Protein 9FGP (pdb70)

Secondary structure (DSSP, 8-state):
---HHHHHHHHHHHHHHHTSEEEEEEEEEE-TTS-EEEEEEEHHHHHHHS-THHHHTTSS-----TTSSEEEETTTTEEE----SSEEEEEEETTEEEEEETTT--EEE-STT----TTEEEEE---TT-SEEEEEEEE-/---HHHHHHHHHHHHHHHTSEEEEEEEEEE-TTS-EEEEEEEHHHHHHHS-THHHHTTSS-----TTSSEEEETTTTEEE----SSEEEEEEETTEEEEEETTT--EEE-STTS---TTEEEEEPP-TT-SEEEEEEEE-

Nearest PDB structures (foldseek):
  9fgp-assembly2_B  TM=1.007E+00  e=1.099E-28  Homo sapiens
  8glv-assembly1_GK  TM=9.576E-01  e=1.455E-18  Chlamydomonas reinhardtii
  8j07-assembly1_i3  TM=9.147E-01  e=1.730E-18  Homo sapiens
  2xzp-assembly1_A  TM=3.594E-01  e=2.835E+00  Homo sapiens
  4pn1-assembly3_D  TM=1.628E-01  e=4.475E-01  Schizosaccharomyces pombe

InterPro domains:
  IPR027887 Protein of unknown function DUF4464 [PF14713] (13-232)
  IPR027887 Protein of unknown function DUF4464 [PTHR33588] (3-233)

GO terms:
  GO:0005515 protein binding (F, IPI)

Sequence (280 aa):
SMDNFLTALAMMREEDNRSGKLSSVIIFIRDRNSSHGQEISGYIDYAHRLKTEDFEVYFTGKKRLLPRPTDISFYNWDADIAVSNSSPNYQVIADNPEGLLFRYKRDRKILLNVDPKAQPGDNSTRITILTELLYVQAVIFDHISSMDNFLTALLAMREEDNRSGKLSSVIIFIRDRNSHGQEISGYIDYAHRLKTEEDFEVYFTGKKRLLPRPTDISFYNWDADIAVSNSSPNYQVIADNPEGLLFRYKRDRKILNVDPKAQPGDNSTRITILTELYVQAVIFDHIS

Solvent-accessible surface area: 14259 Å² total; per-residue (Å²): 98,5,36,89,0,12,22,3,0,12,122,37,34,138,52,3,120,76,21,141,16,3,0,0,0,5,0,87,17,117,42,106,156,49,52,61,7,1,0,6,0,5,0,18,60,9,4,173,87,33,70,2,52,48,4,8,49,57,159,102,86,2,43,5,87,64,106,10,0,0,11,30,6,117,87,40,140,62,73,50,60,92,28,16,75,30,0,71,27,54,30,98,80,137,139,8,22,38,0,44,3,95,150,46,154,56,82,0,31,0,60,30,138,12,162,16,33,107,88,12,87,76,89,53,17,142,23,177,59,12,118,42,1,0,0,0,14,0,95,54,100,21,43,93,0,25,14,6,2,7,44,32,19,65,51,4,129,81,16,137,25,2,0,0,0,5,0,88,16,119,43,106,155,49,50,61,7,1,0,5,0,4,0,18,58,8,6,172,83,32,104,7,99,49,7,27,72,59,167,104,91,4,44,5,86,68,108,10,0,0,11,30,6,113,90,39,139,64,75,52,58,93,28,16,73,30,0,72,29,54,29,99,85,141,140,10,20,40,0,45,5,98,183,47,155,68,82,0,32,0,61,30,139,12,163,15,35,101,74,13,77,74,91,54,20,143,25,181,53,12,114,43,1,0,0,0,14,0,92,72

Foldseek 3Di:
DDDQVLVVLVVCLVCLQVVQKWKKKWAWAADPVPWIKIDIAGSSVCVVVDPCVCCSVPVDPDGDDPCGQWMDTVVVPDTHGNHDPQWHQDDDDPVARWIAGVPVRWIAGVDLPDPGGPQKDKDWGDDPRGPTMMMIMHRD/DFWLVLVVLVVCPVCLQVVQKWKKKWAWAADPPPWIKIDIAGSSVCVVPDPCVCPRVPVDPDGDDPCGQWMDTVVVPDTHGNHDPQWHQDDDDPVARWIAGVPVRWIAGPDQPDPGGDQKDKDWGDGPSGPTMMMIMHRD

Organism: Homo sapiens (NCBI:txid9606)

Radius of gyration: 22.3 Å; Cα contacts (8 Å, |Δi|>4): 619; chains: 2; bounding box: 39×44×69 Å

B-factor: mean 13.57, std 8.37, range [0.56, 120.91]

Structure (mmCIF, N/CA/C/O backbone):
data_9FGP
#
_entry.id   9FGP
#
_cell.length_a   31.756
_cell.length_b   34.449
_cell.length_c   58.984
_cell.angle_alpha   91.354
_cell.angle_beta   100.003
_cell.angle_gamma   90.09
#
_symmetry.space_group_name_H-M   'P 1'
#
loop_
_entity.id
_entity.type
_entity.pdbx_description
1 polymer 'Cilia- and flagella-associated protein 299'
2 non-polymer 'ZINC ION'
3 water water
#
loop_
_atom_site.group_PDB
_atom_site.id
_atom_site.type_symbol
_atom_site.label_atom_id
_atom_site.label_alt_id
_atom_site.label_comp_id
_atom_site.label_asym_id
_atom_site.label_entity_id
_atom_site.label_seq_id
_atom_site.pdbx_PDB_ins_code
_atom_site.Cartn_x
_atom_site.Cartn_y
_atom_site.Cartn_z
_atom_site.occupancy
_atom_site.B_iso_or_equiv
_atom_site.auth_seq_id
_atom_site.auth_comp_id
_atom_site.auth_asym_id
_atom_site.auth_atom_id
_atom_site.pdbx_PDB_model_num
ATOM 1 N N . SER A 1 1 ? 8.865 20.608 6.659 1 17.509 90 SER A N 1
ATOM 2 C CA . SER A 1 1 ? 7.878 20.205 7.703 1 16.369 90 SER A CA 1
ATOM 3 C C . SER A 1 1 ? 6.639 19.635 7.029 1 16.22 90 SER A C 1
ATOM 4 O O . SER A 1 1 ? 6.545 19.639 5.802 1 17.233 90 SER A O 1
ATOM 7 N N . MET A 1 2 ? 5.68 19.169 7.84 1 13.681 91 MET A N 1
ATOM 8 C CA . MET A 1 2 ? 4.485 18.516 7.31 1 13.659 91 MET A CA 1
ATOM 9 C C . MET A 1 2 ? 3.399 19.537 7.014 1 13.935 91 MET A C 1
ATOM 10 O O . MET A 1 2 ? 3.024 20.349 7.868 1 13.462 91 MET A O 1
ATOM 15 N N . ASP A 1 3 ? 2.905 19.502 5.772 1 13.146 92 ASP A N 1
ATOM 16 C CA . ASP A 1 3 ? 1.737 20.271 5.426 1 13.48 92 ASP A CA 1
ATOM 17 C C . ASP A 1 3 ? 0.577 19.304 5.448 1 11.661 92 ASP A C 1
ATOM 18 O O . ASP A 1 3 ? 0.701 18.217 6.024 1 11.737 92 ASP A O 1
ATOM 23 N N . ASN A 1 4 ? -0.527 19.682 4.804 1 10.971 93 ASN A N 1
ATOM 24 C CA . ASN A 1 4 ? -1.708 18.847 4.887 1 11.217 93 ASN A CA 1
ATOM 25 C C . ASN A 1 4 ? -1.397 17.428 4.407 1 10.032 93 ASN A C 1
ATOM 26 O O . ASN A 1 4 ? -2.074 16.496 4.869 1 8.734 93 ASN A O 1
ATOM 31 N N . PHE A 1 5 ? -0.47 17.279 3.428 1 8.46 94 PHE A N 1
ATOM 32 C CA . PHE A 1 5 ? -0.321 15.955 2.827 1 7.903 94 PHE A CA 1
ATOM 33 C C . PHE A 1 5 ? 0.275 14.954 3.815 1 8.251 94 PHE A C 1
ATOM 34 O O . PHE A 1 5 ? -0.285 13.866 4.024 1 7.953 94 PHE A O 1
ATOM 42 N N . LEU A 1 6 ? 1.434 15.295 4.379 1 7.705 95 LEU A N 1
ATOM 43 C CA . LEU A 1 6 ? 2.049 14.338 5.296 1 7.888 95 LEU A CA 1
ATOM 44 C C . LEU A 1 6 ? 1.197 14.153 6.549 1 7.738 95 LEU A C 1
ATOM 45 O O . LEU A 1 6 ? 1.171 13.071 7.131 1 8.248 95 LEU A O 1
ATOM 50 N N . THR A 1 7 ? 0.516 15.207 6.998 1 8.147 96 THR A N 1
ATOM 51 C CA . THR A 1 7 ? -0.377 15.029 8.143 1 9.127 96 THR A CA 1
ATOM 52 C C . THR A 1 7 ? -1.471 14.021 7.82 1 8.133 96 THR A C 1
ATOM 53 O O . THR A 1 7 ? -1.79 13.142 8.629 1 9.263 96 THR A O 1
ATOM 57 N N . ALA A 1 8 ? -2.069 14.172 6.63 1 7.551 97 ALA A N 1
ATOM 58 C CA . ALA A 1 8 ? -3.093 13.215 6.213 1 7.503 97 ALA A CA 1
ATOM 59 C C . ALA A 1 8 ? -2.571 11.781 6.23 1 7.438 97 ALA A C 1
ATOM 60 O O . ALA A 1 8 ? -3.305 10.867 6.613 1 8.073 97 ALA A O 1
ATOM 62 N N . LEU A 1 9 ? -1.336 11.57 5.75 1 7.256 98 LEU A N 1
ATOM 63 C CA . LEU A 1 9 ? -0.791 10.219 5.757 1 8.006 98 LEU A CA 1
ATOM 64 C C . LEU A 1 9 ? -0.5 9.775 7.19 1 8.072 98 LEU A C 1
ATOM 65 O O . LEU A 1 9 ? -0.747 8.628 7.551 1 8.116 98 LEU A O 1
ATOM 70 N N . ALA A 1 10 ? 0.012 10.691 8.026 1 8.442 99 ALA A N 1
ATOM 71 C CA . ALA A 1 10 ? 0.339 10.302 9.395 1 9.544 99 ALA A CA 1
ATOM 72 C C . ALA A 1 10 ? -0.921 9.894 10.166 1 9.793 99 ALA A C 1
ATOM 73 O O . ALA A 1 10 ? -0.882 8.93 10.945 1 10.148 99 ALA A O 1
ATOM 75 N N A MET A 1 11 ? -2.042 10.579 9.898 0.5 9.962 100 MET A N 1
ATOM 76 N N B MET A 1 11 ? -2.04 10.569 9.895 0.5 9.613 100 MET A N 1
ATOM 77 C CA A MET A 1 11 ? -3.329 10.332 10.54 0.5 11.162 100 MET A CA 1
ATOM 78 C CA B MET A 1 11 ? -3.304 10.303 10.568 0.5 10.496 100 MET A CA 1
ATOM 79 C C A MET A 1 11 ? -3.866 8.938 10.179 0.5 11.057 100 MET A C 1
ATOM 80 C C B MET A 1 11 ? -3.873 8.932 10.176 0.5 10.663 100 MET A C 1
ATOM 81 O O A MET A 1 11 ? -4.692 8.369 10.896 0.5 11.476 100 MET A O 1
ATOM 82 O O B MET A 1 11 ? -4.715 8.372 10.879 0.5 11.131 100 MET A O 1
ATOM 91 N N . ARG A 1 12 ? -3.429 8.417 9.028 1 9.881 101 ARG A N 1
ATOM 92 C CA . ARG A 1 12 ? -3.974 7.19 8.462 1 8.8 101 ARG A CA 1
ATOM 93 C C . ARG A 1 12 ? -3.02 6.009 8.628 1 8.979 101 ARG A C 1
ATOM 94 O O . ARG A 1 12 ? -3.364 4.892 8.265 1 8.126 101 ARG A O 1
ATOM 102 N N . GLU A 1 13 ? -1.816 6.25 9.164 1 9.295 102 GLU A N 1
ATOM 103 C CA . GLU A 1 13 ? -0.754 5.25 9.205 1 9.901 102 GLU A CA 1
ATOM 104 C C . GLU A 1 13 ? -1.182 4.025 10.006 1 10.439 102 GLU A C 1
ATOM 105 O O . GLU A 1 13 ? -1.093 2.908 9.497 1 10.534 102 GLU A O 1
ATOM 111 N N . GLU A 1 14 ? -1.646 4.235 11.261 1 10.148 103 GLU A N 1
ATOM 112 C CA . GLU A 1 14 ? -1.95 3.135 12.169 1 11.852 103 GLU A CA 1
ATOM 113 C C . GLU A 1 14 ? -3.001 2.22 11.543 1 10.561 103 GLU A C 1
ATOM 114 O O . GLU A 1 14 ? -2.859 0.99 11.54 1 9.701 103 GLU A O 1
ATOM 120 N N . ASP A 1 15 ? -4.062 2.829 11.014 1 9.963 104 ASP A N 1
ATOM 121 C CA . ASP A 1 15 ? -5.187 2.03 10.561 1 11.01 104 ASP A CA 1
ATOM 122 C C . ASP A 1 15 ? -4.841 1.353 9.245 1 8.802 104 ASP A C 1
ATOM 123 O O . ASP A 1 15 ? -5.403 0.294 8.969 1 9.321 104 ASP A O 1
ATOM 128 N N . ASN A 1 16 ? -4.014 1.979 8.394 1 8.174 105 ASN A N 1
ATOM 129 C CA . ASN A 1 16 ? -3.527 1.266 7.214 1 7.995 105 ASN A CA 1
ATOM 130 C C . ASN A 1 16 ? -2.709 0.041 7.605 1 8.947 105 ASN A C 1
ATOM 131 O O . ASN A 1 16 ? -2.873 -1.025 7 1 9.287 105 ASN A O 1
ATOM 136 N N . ARG A 1 17 ? -1.798 0.191 8.584 1 9.732 106 ARG A N 1
ATOM 137 C CA . ARG A 1 17 ? -0.947 -0.932 8.951 1 10.66 106 ARG A CA 1
ATOM 138 C C . ARG A 1 17 ? -1.76 -2.102 9.464 1 11.104 106 ARG A C 1
ATOM 139 O O . ARG A 1 17 ? -1.457 -3.255 9.137 1 10.243 106 ARG A O 1
ATOM 147 N N . SER A 1 18 ? -2.77 -1.79 10.279 1 11.945 107 SER A N 1
ATOM 148 C CA . SER A 1 18 ? -3.544 -2.811 10.969 1 13.478 107 SER A CA 1
ATOM 149 C C . SER A 1 18 ? -4.622 -3.429 10.075 1 14.388 107 SER A C 1
ATOM 150 O O . SER A 1 18 ? -5.188 -4.468 10.41 1 16.47 107 SER A O 1
ATOM 153 N N . GLY A 1 19 ? -4.942 -2.786 8.956 1 12.795 108 GLY A N 1
ATOM 154 C CA . GLY A 1 19 ? -5.968 -3.298 8.05 1 13.379 108 GLY A CA 1
ATOM 155 C C . GLY A 1 19 ? -7.369 -2.745 8.321 1 13.676 108 GLY A C 1
ATOM 156 O O . GLY A 1 19 ? -8.327 -3.145 7.654 1 14.069 108 GLY A O 1
ATOM 157 N N . LYS A 1 20 ? -7.516 -1.837 9.289 1 13.038 109 LYS A N 1
ATOM 158 C CA . LYS A 1 20 ? -8.82 -1.244 9.565 1 14.995 109 LYS A CA 1
ATOM 159 C C . LYS A 1 20 ? -9.237 -0.297 8.445 1 14.824 109 LYS A C 1
ATOM 160 O O . LYS A 1 20 ? -10.44 -0.147 8.189 1 15.38 109 LYS A O 1
ATOM 166 N N . LEU A 1 21 ? -8.231 0.285 7.778 1 11.001 110 LEU A N 1
ATOM 167 C CA . LEU A 1 21 ? 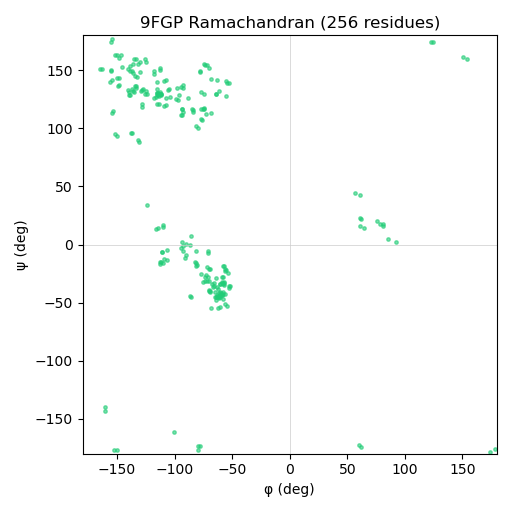-8.417 1.214 6.662 1 8.996 110 LEU A CA 1
ATOM 168 C C . LEU A 1 21 ? -7.454 0.821 5.554 1 8.926 110 LEU A C 1
ATOM 169 O O . LEU A 1 21 ? -6.36 0.363 5.873 1 8.832 110 LEU A O 1
ATOM 174 N N . SER A 1 22 ? -7.873 0.989 4.289 1 8.063 111 SER A N 1
ATOM 175 C CA . SER A 1 22 ? -6.946 0.809 3.198 1 8.212 111 SER A CA 1
ATOM 176 C C . SER A 1 22 ? -7.041 2.051 2.314 1 8.995 111 SER A C 1
ATOM 177 O O . SER A 1 22 ? -8.133 2.371 1.83 1 8.817 111 SER A O 1
ATOM 180 N N . SER A 1 23 ? -5.935 2.781 2.192 1 7.911 112 SER A N 1
ATOM 181 C CA . SER A 1 23 ? -5.936 4.05 1.475 1 6.901 112 SER A CA 1
ATOM 182 C C . SER A 1 23 ? -5.207 3.854 0.151 1 6.012 112 SER A C 1
ATOM 183 O O . SER A 1 23 ? -4.201 3.156 0.098 1 6.031 112 SER A O 1
ATOM 186 N N . VAL A 1 24 ? -5.731 4.49 -0.892 1 6.109 113 VAL A N 1
ATOM 187 C CA . VAL A 1 24 ? -5.016 4.602 -2.162 1 5.414 113 VAL A CA 1
ATOM 188 C C . VAL A 1 24 ? -4.691 6.081 -2.346 1 5.491 113 VAL A C 1
ATOM 189 O O . VAL A 1 24 ? -5.576 6.943 -2.244 1 5.614 113 VAL A O 1
ATOM 193 N N A ILE A 1 25 ? -3.407 6.386 -2.605 0.5 5.082 114 ILE A N 1
ATOM 194 N N B ILE A 1 25 ? -3.411 6.373 -2.617 0.5 5.399 114 ILE A N 1
ATOM 195 C CA A ILE A 1 25 ? -2.963 7.764 -2.768 0.5 5.021 114 ILE A CA 1
ATOM 196 C CA B ILE A 1 25 ? -2.971 7.749 -2.771 0.5 5.638 114 ILE A CA 1
ATOM 197 C C A ILE A 1 25 ? -2.767 8.019 -4.256 0.5 5.124 114 ILE A C 1
ATOM 198 C C B ILE A 1 25 ? -2.769 8.015 -4.256 0.5 5.475 114 ILE A C 1
ATOM 199 O O A ILE A 1 25 ? -1.969 7.341 -4.899 0.5 5.464 114 ILE A O 1
ATOM 200 O O B ILE A 1 25 ? -1.967 7.342 -4.9 0.5 5.819 114 ILE A O 1
ATOM 209 N N . PHE A 1 26 ? -3.517 8.978 -4.789 1 5.004 115 PHE A N 1
ATOM 210 C CA . PHE A 1 26 ? -3.282 9.463 -6.143 1 5.509 115 PHE A CA 1
ATOM 211 C C . PHE A 1 26 ? -2.413 10.713 -6.078 1 5.718 115 PHE A C 1
ATOM 212 O O . PHE A 1 26 ? -2.749 11.701 -5.402 1 6.112 115 PHE A O 1
ATOM 220 N N . ILE A 1 27 ? -1.302 10.683 -6.831 1 5.422 116 ILE A N 1
ATOM 221 C CA . ILE A 1 27 ? -0.467 11.87 -6.992 1 5.755 116 ILE A CA 1
ATOM 222 C C . ILE A 1 27 ? -0.261 12.119 -8.48 1 6.139 116 ILE A C 1
ATOM 223 O O . ILE A 1 27 ? 0.009 11.191 -9.237 1 6.366 116 ILE A O 1
ATOM 228 N N . ARG A 1 28 ? -0.423 13.392 -8.884 1 6.457 117 ARG A N 1
ATOM 229 C CA . ARG A 1 28 ? 0.006 13.866 -10.187 1 7.046 117 ARG A CA 1
ATOM 230 C C . ARG A 1 28 ? 1.059 14.927 -9.908 1 6.838 117 ARG A C 1
ATOM 231 O O . ARG A 1 28 ? 0.831 15.872 -9.135 1 7.007 117 ARG A O 1
ATOM 239 N N . ASP A 1 29 ? 2.245 14.76 -10.517 1 7.036 118 ASP A N 1
ATOM 240 C CA . ASP A 1 29 ? 3.35 15.671 -10.258 1 7.393 118 ASP A CA 1
ATOM 241 C C . ASP A 1 29 ? 4.356 15.567 -11.392 1 7.057 118 ASP A C 1
ATOM 242 O O . ASP A 1 29 ? 3.933 15.432 -12.54 1 6.297 118 ASP A O 1
ATOM 247 N N . ARG A 1 30 ? 5.651 15.675 -11.046 1 7.232 119 ARG A N 1
ATOM 248 C CA . ARG A 1 30 ? 6.659 15.47 -12.072 1 8.454 119 ARG A CA 1
ATOM 249 C C . ARG A 1 30 ? 7.777 14.606 -11.506 1 8.433 119 ARG A C 1
ATOM 250 O O . ARG A 1 30 ? 8.024 14.655 -10.302 1 10.152 119 ARG A O 1
ATOM 258 N N . ASN A 1 31 ? 8.491 13.907 -12.396 1 8.361 120 ASN A N 1
ATOM 259 C CA . ASN A 1 31 ? 9.734 13.258 -11.971 1 8.609 120 ASN A CA 1
ATOM 260 C C . ASN A 1 31 ? 10.811 14.348 -11.918 1 8.44 120 ASN A C 1
ATOM 261 O O . ASN A 1 31 ? 10.53 15.527 -12.19 1 8.884 120 ASN A O 1
ATOM 266 N N A SER A 1 32 ? 12.043 13.933 -11.583 0.5 7.978 121 SER A N 1
ATOM 267 N N B SER A 1 32 ? 12.046 13.936 -11.584 0.5 9.269 121 SER A N 1
ATOM 268 C CA A SER A 1 32 ? 13.168 14.841 -11.425 0.5 7.815 121 SER A CA 1
ATOM 269 C CA B SER A 1 32 ? 13.14 14.883 -11.448 0.5 10.135 121 SER A CA 1
ATOM 270 C C A SER A 1 32 ? 13.857 15.15 -12.757 0.5 8.401 121 SER A C 1
ATOM 271 C C B SER A 1 32 ? 13.852 15.165 -12.768 0.5 9.772 121 SER A C 1
ATOM 272 O O A SER A 1 32 ? 14.906 15.794 -12.753 0.5 8.571 121 SER A O 1
ATOM 273 O O B SER A 1 32 ? 14.909 15.796 -12.76 0.5 9.828 121 SER A O 1
ATOM 278 N N . HIS A 1 33 ? 13.3 14.648 -13.87 1 9.618 122 HIS A N 1
ATOM 279 C CA . HIS A 1 33 ? 13.825 14.907 -15.201 1 9.192 122 HIS A CA 1
ATOM 280 C C . HIS A 1 33 ? 12.769 15.542 -16.102 1 8.619 122 HIS A C 1
ATOM 281 O O . HIS A 1 33 ? 12.768 15.259 -17.312 1 8.624 122 HIS A O 1
ATOM 288 N N . GLY A 1 34 ? 11.915 16.38 -15.484 1 8.525 123 GLY A N 1
ATOM 289 C CA . GLY A 1 34 ? 11.077 17.329 -16.207 1 10.371 123 GLY A CA 1
ATOM 290 C C . GLY A 1 34 ? 9.863 16.693 -16.907 1 11.554 123 GLY A C 1
ATOM 291 O O . GLY A 1 34 ? 9.309 17.314 -17.825 1 13.472 123 GLY A O 1
ATOM 292 N N . GLN A 1 35 ? 9.431 15.484 -16.492 1 7.935 124 GLN A N 1
ATOM 293 C CA . GLN A 1 35 ? 8.292 14.861 -17.153 1 8.077 124 GLN A CA 1
ATOM 294 C C . GLN A 1 35 ? 7.138 14.734 -16.16 1 7.613 124 GLN A C 1
ATOM 295 O O . GLN A 1 35 ? 7.375 14.35 -15.019 1 7.039 124 GLN A O 1
ATOM 301 N N . GLU A 1 36 ? 5.9 14.984 -16.624 1 7.384 125 GLU A N 1
ATOM 302 C CA . GLU A 1 36 ? 4.809 14.754 -15.683 1 7.636 125 GLU A CA 1
ATOM 303 C C . GLU A 1 36 ? 4.663 13.259 -15.404 1 6.991 125 GLU A C 1
ATOM 304 O O . GLU A 1 36 ? 4.865 12.41 -16.285 1 6.549 125 GLU A O 1
ATOM 310 N N . ILE A 1 37 ? 4.345 12.941 -14.137 1 6.449 126 ILE A N 1
ATOM 311 C CA . ILE A 1 37 ? 3.996 11.581 -13.769 1 7.191 126 ILE A CA 1
ATOM 312 C C . ILE A 1 37 ? 2.688 11.604 -12.968 1 6.704 126 ILE A C 1
ATOM 313 O O . ILE A 1 37 ? 2.338 12.576 -12.311 1 7.626 126 ILE A O 1
ATOM 318 N N . SER A 1 38 ? 1.988 10.467 -12.952 1 6.822 127 SER A N 1
ATOM 319 C CA . SER A 1 38 ? 0.898 10.311 -11.984 1 7.672 127 SER A CA 1
ATOM 320 C C . SER A 1 38 ? 0.747 8.827 -11.679 1 6.76 127 SER A C 1
ATOM 321 O O . SER A 1 38 ? 1.329 7.956 -12.342 1 8.022 127 SER A O 1
ATOM 324 N N . GLY A 1 39 ? 0.071 8.495 -10.6 1 6.281 128 GLY A N 1
ATOM 325 C CA . GLY A 1 39 ? -0.209 7.102 -10.383 1 5.898 128 GLY A CA 1
ATOM 326 C C . GLY A 1 39 ? -0.864 6.905 -9.028 1 6.231 128 GLY A C 1
ATOM 327 O O . GLY A 1 39 ? -1.101 7.885 -8.306 1 5.934 128 GLY A O 1
ATOM 328 N N . TYR A 1 40 ? -1.142 5.637 -8.717 1 5.269 129 TYR A N 1
ATOM 329 C CA . TYR A 1 40 ? -1.974 5.309 -7.582 1 5.458 129 TYR A CA 1
ATOM 330 C C . TYR A 1 40 ? -1.177 4.37 -6.688 1 6.105 129 TYR A C 1
ATOM 331 O O . TYR A 1 40 ? -0.673 3.335 -7.138 1 6.908 129 TYR A O 1
ATOM 340 N N . ILE A 1 41 ? -1.136 4.735 -5.404 1 6.239 130 ILE A N 1
ATOM 341 C CA . ILE A 1 41 ? -0.195 4.115 -4.494 1 6.14 130 ILE A CA 1
ATOM 342 C C . ILE A 1 41 ? -0.979 3.35 -3.442 1 6.306 130 ILE A C 1
ATOM 343 O O . ILE A 1 41 ? -1.814 3.933 -2.748 1 6.589 130 ILE A O 1
ATOM 348 N N . ASP A 1 42 ? -0.619 2.08 -3.252 1 6.623 131 ASP A N 1
ATOM 349 C CA . ASP A 1 42 ? -1.243 1.286 -2.185 1 6.288 131 ASP A CA 1
ATOM 350 C C . ASP A 1 42 ? -0.549 1.631 -0.867 1 6.338 131 ASP A C 1
ATOM 351 O O . ASP A 1 42 ? 0.532 1.108 -0.587 1 6.686 131 ASP A O 1
ATOM 356 N N . TYR A 1 43 ? -1.193 2.472 -0.043 1 6.238 132 TYR A N 1
ATOM 357 C CA . TYR A 1 43 ? -0.5 3.042 1.11 1 7.099 132 TYR A CA 1
ATOM 358 C C . TYR A 1 43 ? -0.135 1.935 2.095 1 7.324 132 TYR A C 1
ATOM 359 O O . TYR A 1 43 ? 0.99 1.907 2.6 1 8.857 132 TYR A O 1
ATOM 368 N N . ALA A 1 44 ? -1.06 1.011 2.389 1 7.355 133 ALA A N 1
ATOM 369 C CA . ALA A 1 44 ? -0.765 -0.038 3.355 1 7.494 133 ALA A CA 1
ATOM 370 C C . ALA A 1 44 ? 0.436 -0.873 2.903 1 8.388 133 ALA A C 1
ATOM 371 O O . ALA A 1 44 ? 1.266 -1.28 3.725 1 8.639 133 ALA A O 1
ATOM 373 N N . HIS A 1 45 ? 0.51 -1.196 1.598 1 8.731 134 HIS A N 1
ATOM 374 C CA . HIS A 1 45 ? 1.639 -2.022 1.156 1 9.279 134 HIS A CA 1
ATOM 375 C C . HIS A 1 45 ? 2.948 -1.242 1.22 1 9.383 134 HIS A C 1
ATOM 376 O O . HIS A 1 45 ? 3.988 -1.782 1.628 1 11.629 134 HIS A O 1
ATOM 383 N N . ARG A 1 46 ? 2.933 0.04 0.836 1 9.527 135 ARG A N 1
ATOM 384 C CA . ARG A 1 46 ? 4.143 0.842 0.987 1 9.864 135 ARG A CA 1
ATOM 385 C C . ARG A 1 46 ? 4.599 0.88 2.448 1 9.575 135 ARG A C 1
ATOM 386 O O . ARG A 1 46 ? 5.801 0.78 2.714 1 10.535 135 ARG A O 1
ATOM 394 N N . LEU A 1 47 ? 3.659 1.002 3.39 1 7.658 136 LEU A N 1
ATOM 395 C CA . LEU A 1 47 ? 4.012 1.082 4.813 1 9.155 136 LEU A CA 1
ATOM 396 C C . LEU A 1 47 ? 4.749 -0.167 5.263 1 10.768 136 LEU A C 1
ATOM 397 O O . LEU A 1 47 ? 5.571 -0.094 6.179 1 11.156 136 LEU A O 1
ATOM 402 N N . LYS A 1 48 ? 4.359 -1.296 4.673 1 13.597 137 LYS A N 1
ATOM 403 C CA . LYS A 1 48 ? 4.798 -2.624 5.084 1 16.443 137 LYS A CA 1
ATOM 404 C C . LYS A 1 48 ? 6.218 -2.87 4.587 1 17.28 137 LYS A C 1
ATOM 405 O O . LYS A 1 48 ? 6.943 -3.701 5.152 1 18.94 137 LYS A O 1
ATOM 411 N N . THR A 1 49 ? 6.597 -2.173 3.505 1 14.597 138 THR A N 1
ATOM 412 C CA . THR A 1 49 ? 7.839 -2.43 2.783 1 16.219 138 THR A CA 1
ATOM 413 C C . THR A 1 49 ? 8.88 -1.313 2.961 1 16.864 138 THR A C 1
ATOM 414 O O . THR A 1 49 ? 10.044 -1.522 2.629 1 21.347 138 THR A O 1
ATOM 418 N N . GLU A 1 50 ? 8.468 -0.146 3.444 1 14.185 139 GLU A N 1
ATOM 419 C CA . GLU A 1 50 ? 9.356 1.005 3.557 1 14.019 139 GLU A CA 1
ATOM 420 C C . GLU A 1 50 ? 9.214 1.619 4.942 1 14.656 139 GLU A C 1
ATOM 421 O O . GLU A 1 50 ? 8.12 1.734 5.474 1 15.791 139 GLU A O 1
ATOM 427 N N . ASP A 1 51 ? 10.324 2.113 5.476 1 13.91 140 ASP A N 1
ATOM 428 C CA . ASP A 1 51 ? 10.293 2.925 6.682 1 13.992 140 ASP A CA 1
ATOM 429 C C . ASP A 1 51 ? 9.824 4.323 6.302 1 13.703 140 ASP A C 1
ATOM 430 O O . ASP A 1 51 ? 10.567 5.094 5.684 1 13.39 140 ASP A O 1
ATOM 435 N N . PHE A 1 52 ? 8.585 4.654 6.687 1 13.152 141 PHE A N 1
ATOM 436 C CA . PHE A 1 52 ? 7.965 5.917 6.318 1 12.163 141 PHE A CA 1
ATOM 437 C C . PHE A 1 52 ? 8.576 7.125 7.034 1 12.372 141 PHE A C 1
ATOM 438 O O . PHE A 1 52 ? 8.228 8.252 6.692 1 12.15 141 PHE A O 1
ATOM 446 N N . GLU A 1 53 ? 9.503 6.913 7.985 1 12.905 142 GLU A N 1
ATOM 447 C CA . GLU A 1 53 ? 10.204 8.051 8.562 1 14.966 142 GLU A CA 1
ATOM 448 C C . GLU A 1 53 ? 10.817 8.919 7.451 1 12.39 142 GLU A C 1
ATOM 449 O O . GLU A 1 53 ? 10.863 10.149 7.577 1 12.435 142 GLU A O 1
ATOM 455 N N . VAL A 1 54 ? 11.314 8.266 6.39 1 12.434 143 VAL A N 1
ATOM 456 C CA . VAL A 1 54 ? 11.983 8.992 5.314 1 11.539 143 VAL A CA 1
ATOM 457 C C . VAL A 1 54 ? 11.058 10.053 4.722 1 11.784 143 VAL A C 1
ATOM 458 O O . VAL A 1 54 ? 11.518 11.098 4.256 1 10.869 143 VAL A O 1
ATOM 462 N N . TYR A 1 55 ? 9.746 9.733 4.664 1 10.574 144 TYR A N 1
ATOM 463 C CA . TYR A 1 55 ? 8.77 10.629 4.046 1 10.129 144 TYR A CA 1
ATOM 464 C C . TYR A 1 55 ? 8.287 11.669 5.073 1 9.889 144 TYR A C 1
ATOM 465 O O . TYR A 1 55 ? 8.144 12.848 4.728 1 11.084 144 TYR A O 1
ATOM 474 N N . PHE A 1 56 ? 7.985 11.198 6.295 1 10.537 145 PHE A N 1
ATOM 475 C CA . PHE A 1 56 ? 7.494 12.058 7.38 1 12.639 145 PHE A CA 1
ATOM 476 C C . PHE A 1 56 ? 8.473 13.186 7.731 1 14.597 145 PHE A C 1
ATOM 477 O O . PHE A 1 56 ? 8.031 14.276 8.108 1 14.512 145 PHE A O 1
ATOM 485 N N . THR A 1 57 ? 9.776 12.912 7.588 1 13.906 146 THR A N 1
ATOM 486 C CA . THR A 1 57 ? 10.828 13.862 7.901 1 14.377 146 THR A CA 1
ATOM 487 C C . THR A 1 57 ? 11.266 14.638 6.673 1 13.535 146 THR A C 1
ATOM 488 O O . THR A 1 57 ? 12.066 15.521 6.81 1 13.93 146 THR A O 1
ATOM 492 N N . GLY A 1 58 ? 10.724 14.349 5.496 1 12.5 147 GLY A N 1
ATOM 493 C CA . GLY A 1 58 ? 11.016 15.152 4.321 1 12.216 147 GLY A CA 1
ATOM 494 C C . GLY A 1 58 ? 12.381 14.825 3.716 1 12.351 147 GLY A C 1
ATOM 495 O O . GLY A 1 58 ? 12.868 15.573 2.852 1 13.912 147 GLY A O 1
ATOM 496 N N . LYS A 1 59 ? 12.934 13.656 4.076 1 12.552 148 LYS A N 1
ATOM 497 C CA . LYS A 1 59 ? 14.158 13.187 3.424 1 11.589 148 LYS A CA 1
ATOM 498 C C . LYS A 1 59 ? 13.925 12.759 1.972 1 10.841 148 LYS A C 1
ATOM 499 O O . LYS A 1 59 ? 14.889 12.693 1.216 1 11.021 148 LYS A O 1
ATOM 505 N N . LYS A 1 60 ? 12.676 12.436 1.605 1 9.258 149 LYS A N 1
ATOM 506 C CA . LYS A 1 60 ? 12.297 11.993 0.272 1 8.142 149 LYS A CA 1
ATOM 507 C C . LYS A 1 60 ? 10.811 12.335 0.121 1 8.436 149 LYS A C 1
ATOM 508 O O . LYS A 1 60 ? 10.087 12.346 1.113 1 8.949 149 LYS A O 1
ATOM 514 N N . ARG A 1 61 ? 10.369 12.628 -1.096 1 8.675 150 ARG A N 1
ATOM 515 C CA . ARG A 1 61 ? 8.968 12.852 -1.402 1 10.087 150 ARG A CA 1
ATOM 516 C C . ARG A 1 61 ? 8.356 11.53 -1.839 1 9.776 150 ARG A C 1
ATOM 517 O O . ARG A 1 61 ? 8.954 10.821 -2.661 1 11.478 150 ARG A O 1
ATOM 525 N N . LEU A 1 62 ? 7.159 11.219 -1.315 1 8.618 151 LEU A N 1
ATOM 526 C CA . LEU A 1 62 ? 6.402 10.101 -1.854 1 8.842 151 LEU A CA 1
ATOM 527 C C . LEU A 1 62 ? 6.024 10.43 -3.305 1 7.439 151 LEU A C 1
ATOM 528 O O . LEU A 1 62 ? 5.472 11.475 -3.568 1 8.25 151 LEU A O 1
ATOM 533 N N . LEU A 1 63 ? 6.302 9.508 -4.247 1 8.777 152 LEU A N 1
ATOM 534 C CA . LEU A 1 63 ? 5.921 9.688 -5.641 1 7.658 152 LEU A CA 1
ATOM 535 C C . LEU A 1 63 ? 5.44 8.344 -6.176 1 7.736 152 LEU A C 1
ATOM 536 O O . LEU A 1 63 ? 5.942 7.304 -5.764 1 8.33 152 LEU A O 1
ATOM 541 N N . PRO A 1 64 ? 4.534 8.34 -7.159 1 7.801 153 PRO A N 1
ATOM 542 C CA . PRO A 1 64 ? 4.11 7.084 -7.773 1 8.003 153 PRO A CA 1
ATOM 543 C C . PRO A 1 64 ? 5.245 6.546 -8.644 1 8.53 153 PRO A C 1
ATOM 544 O O . PRO A 1 64 ? 6.091 7.307 -9.136 1 8.422 153 PRO A O 1
ATOM 548 N N . ARG A 1 65 ? 5.22 5.222 -8.81 1 9.049 154 ARG A N 1
ATOM 549 C CA . ARG A 1 65 ? 6.266 4.483 -9.509 1 9.152 154 ARG A CA 1
ATOM 550 C C . ARG A 1 65 ? 5.601 3.493 -10.445 1 9.425 154 ARG A C 1
ATOM 551 O O . ARG A 1 65 ? 4.458 3.106 -10.223 1 9.191 154 ARG A O 1
ATOM 559 N N . PRO A 1 66 ? 6.322 2.996 -11.492 1 10.333 155 PRO A N 1
ATOM 560 C CA . PRO A 1 66 ? 5.772 1.915 -12.32 1 11.495 155 PRO A CA 1
ATOM 561 C C . PRO A 1 66 ? 5.365 0.64 -11.58 1 13.371 155 PRO A C 1
ATOM 562 O O . PRO A 1 66 ? 4.546 -0.125 -12.083 1 13.456 155 PRO A O 1
ATOM 566 N N . THR A 1 67 ? 5.901 0.415 -10.379 1 12.128 156 THR A N 1
ATOM 567 C CA . THR A 1 67 ? 5.598 -0.781 -9.609 1 11.851 156 THR A CA 1
ATOM 568 C C . THR A 1 67 ? 4.386 -0.558 -8.702 1 10.815 156 THR A C 1
ATOM 569 O O . THR A 1 67 ? 4.011 -1.48 -7.98 1 13.643 156 THR A O 1
ATOM 573 N N . ASP A 1 68 ? 3.771 0.643 -8.722 1 8.496 157 ASP A N 1
ATOM 574 C CA . ASP A 1 68 ? 2.583 0.906 -7.916 1 8.121 157 ASP A CA 1
ATOM 575 C C . ASP A 1 68 ? 1.33 0.348 -8.566 1 7.666 157 ASP A C 1
ATOM 576 O O . ASP A 1 68 ? 1.435 -0.407 -9.531 1 7.794 157 ASP A O 1
ATOM 581 N N . ILE A 1 69 ? 0.134 0.624 -8.004 1 6.809 158 ILE A N 1
ATOM 582 C CA . ILE A 1 69 ? -1.079 0.021 -8.562 1 6.964 158 ILE A CA 1
ATOM 583 C C . ILE A 1 69 ? -1.196 0.313 -10.065 1 7.5 158 ILE A C 1
ATOM 584 O O . ILE A 1 69 ? -1.486 -0.565 -10.888 1 8.2 158 ILE A O 1
ATOM 589 N N . SER A 1 70 ? -1.098 1.6 -10.423 1 7.498 159 SER A N 1
ATOM 590 C CA . SER A 1 70 ? -0.996 1.962 -11.83 1 7.437 159 SER A CA 1
ATOM 591 C C . SER A 1 70 ? -0.151 3.238 -11.912 1 7.296 159 SER A C 1
ATOM 592 O O . SER A 1 70 ? 0.047 3.933 -10.918 1 6.873 159 SER A O 1
ATOM 595 N N . PHE A 1 71 ? 0.4 3.511 -13.095 1 6.915 160 PHE A N 1
ATOM 596 C CA . PHE A 1 71 ? 1.389 4.582 -13.192 1 6.969 160 PHE A CA 1
ATOM 597 C C . PHE A 1 71 ? 1.392 5.128 -14.612 1 7.665 160 PHE A C 1
ATOM 598 O O . PHE A 1 71 ? 1.334 4.327 -15.555 1 7.822 160 PHE A O 1
ATOM 606 N N . TYR A 1 72 ? 1.55 6.453 -14.741 1 7.315 161 TYR A N 1
ATOM 607 C CA . TYR A 1 72 ? 1.556 7.105 -16.05 1 7.493 161 TYR A CA 1
ATOM 608 C C . TYR A 1 72 ? 2.726 8.081 -16.131 1 7.59 161 TYR A C 1
ATOM 609 O O . TYR A 1 72 ? 3.008 8.807 -15.196 1 6.546 161 TYR A O 1
ATOM 618 N N . ASN A 1 73 ? 3.427 8.06 -17.273 1 7.171 162 ASN A N 1
ATOM 619 C CA . ASN A 1 73 ? 4.351 9.126 -17.643 1 7.328 162 ASN A CA 1
ATOM 620 C C . ASN A 1 73 ? 4.104 9.384 -19.12 1 8.326 162 ASN A C 1
ATOM 621 O O . ASN A 1 73 ? 4.584 8.629 -19.975 1 7.636 162 ASN A O 1
ATOM 626 N N . TRP A 1 74 ? 3.267 10.392 -19.416 1 8.067 163 TRP A N 1
ATOM 627 C CA . TRP A 1 74 ? 2.849 10.575 -20.806 1 8.271 163 TRP A CA 1
ATOM 628 C C . TRP A 1 74 ? 4.029 10.948 -21.722 1 8.118 163 TRP A C 1
ATOM 629 O O . TRP A 1 74 ? 4.122 10.441 -22.848 1 7.916 163 TRP A O 1
ATOM 640 N N . ASP A 1 75 ? 4.906 11.829 -21.215 1 7.945 164 ASP A N 1
ATOM 641 C CA . ASP A 1 75 ? 6.06 12.274 -21.988 1 7.927 164 ASP A CA 1
ATOM 642 C C . ASP A 1 75 ? 6.931 11.099 -22.399 1 8.513 164 ASP A C 1
ATOM 643 O O . ASP A 1 75 ? 7.497 11.103 -23.503 1 10.458 164 ASP A O 1
ATOM 648 N N . ALA A 1 76 ? 7 10.101 -21.538 1 9.205 165 ALA A N 1
ATOM 649 C CA . ALA A 1 76 ? 7.824 8.913 -21.738 1 9.865 165 ALA A CA 1
ATOM 650 C C . ALA A 1 76 ? 7.048 7.782 -22.421 1 10.797 165 ALA A C 1
ATOM 651 O O . ALA A 1 76 ? 7.617 6.719 -22.646 1 13.472 165 ALA A O 1
ATOM 653 N N . ASP A 1 77 ? 5.759 7.985 -22.712 1 12.269 166 ASP A N 1
ATOM 654 C CA . ASP A 1 77 ? 4.919 6.949 -23.319 1 12.173 166 ASP A CA 1
ATOM 655 C C . ASP A 1 77 ? 4.828 5.719 -22.409 1 12.828 166 ASP A C 1
ATOM 656 O O . ASP A 1 77 ? 4.867 4.577 -22.874 1 11.225 166 ASP A O 1
ATOM 661 N N . ILE A 1 78 ? 4.663 5.96 -21.1 1 10.989 167 ILE A N 1
ATOM 662 C CA . ILE A 1 78 ? 4.511 4.888 -20.124 1 9.62 167 ILE A CA 1
ATOM 663 C C . ILE A 1 78 ? 3.108 4.966 -19.541 1 9.616 167 ILE A C 1
ATOM 664 O O . ILE A 1 78 ? 2.668 6.042 -19.099 1 8.147 167 ILE A O 1
ATOM 669 N N . ALA A 1 79 ? 2.437 3.814 -19.542 1 10.221 168 ALA A N 1
ATOM 670 C CA . ALA A 1 79 ? 1.152 3.663 -18.86 1 10.829 168 ALA A CA 1
ATOM 671 C C . ALA A 1 79 ? 1.047 2.187 -18.501 1 11.859 168 ALA A C 1
ATOM 672 O O . ALA A 1 79 ? 1.035 1.33 -19.404 1 11.529 168 ALA A O 1
ATOM 674 N N . VAL A 1 80 ? 1.045 1.901 -17.191 1 10.62 169 VAL A N 1
ATOM 675 C CA . VAL A 1 80 ? 1.119 0.52 -16.73 1 10.668 169 VAL A CA 1
ATOM 676 C C . VAL A 1 80 ? 0.133 0.337 -15.58 1 12.062 169 VAL A C 1
ATOM 677 O O . VAL A 1 80 ? -0.191 1.29 -14.857 1 10.667 169 VAL A O 1
ATOM 681 N N . SER A 1 81 ? -0.394 -0.896 -15.483 1 12.933 170 SER A N 1
ATOM 682 C CA . SER A 1 81 ? -1.334 -1.262 -14.432 1 14.721 170 SER A CA 1
ATOM 683 C C . SER A 1 81 ? -0.848 -2.574 -13.823 1 15.145 170 SER A C 1
ATOM 684 O O . SER A 1 81 ? -1.289 -3.636 -14.244 1 16.767 170 SER A O 1
ATOM 687 N N . ASN A 1 82 ? 0.021 -2.508 -12.822 1 14.749 171 ASN A N 1
ATOM 688 C CA . ASN A 1 82 ? 0.627 -3.709 -12.273 1 14.792 171 ASN A CA 1
ATOM 689 C C . ASN A 1 82 ? -0.209 -4.28 -11.138 1 13.774 171 ASN A C 1
ATOM 690 O O . ASN A 1 82 ? 0.044 -5.413 -10.731 1 13.339 171 ASN A O 1
ATOM 695 N N . SER A 1 83 ? -1.231 -3.545 -10.683 1 12.089 172 SER A N 1
ATOM 696 C CA . SER A 1 83 ? -1.988 -3.92 -9.489 1 11.916 172 SER A CA 1
ATOM 697 C C . SER A 1 83 ? -1.086 -3.975 -8.254 1 10.081 172 SER A C 1
ATOM 698 O O . SER A 1 83 ? 0.093 -3.592 -8.306 1 11.736 172 SER A O 1
ATOM 701 N N . SER A 1 84 ? -1.639 -4.461 -7.113 1 9.58 173 SER A N 1
ATOM 702 C CA . SER A 1 84 ? -0.883 -4.417 -5.867 1 9.873 173 SER A CA 1
ATOM 703 C C . SER A 1 84 ? -1.396 -5.513 -4.944 1 9.33 173 SER A C 1
ATOM 704 O O . SER A 1 84 ? -2.376 -6.179 -5.277 1 9.552 173 SER A O 1
ATOM 707 N N . PRO A 1 85 ? -0.78 -5.751 -3.764 1 9.108 174 PRO A N 1
ATOM 708 C CA . PRO A 1 85 ? -1.28 -6.789 -2.872 1 9.736 174 PRO A CA 1
ATOM 709 C C . PRO A 1 85 ? -2.73 -6.6 -2.448 1 9.286 174 PRO A C 1
ATOM 710 O O . PRO A 1 85 ? -3.424 -7.592 -2.212 1 10.974 174 PRO A O 1
ATOM 714 N N . ASN A 1 86 ? -3.207 -5.338 -2.417 1 8.877 175 ASN A N 1
ATOM 715 C CA . ASN A 1 86 ? -4.533 -5.066 -1.856 1 8.505 175 ASN A CA 1
ATOM 716 C C . ASN A 1 86 ? -5.561 -4.678 -2.915 1 8.349 175 ASN A C 1
ATOM 717 O O . ASN A 1 86 ? -6.769 -4.703 -2.649 1 8.178 175 ASN A O 1
ATOM 722 N N . TYR A 1 87 ? -5.078 -4.385 -4.142 1 8.266 176 TYR A N 1
ATOM 723 C CA . TYR A 1 87 ? -5.951 -3.857 -5.179 1 8.345 176 TYR A CA 1
ATOM 724 C C . TYR A 1 87 ? -5.669 -4.528 -6.52 1 9.568 176 TYR A C 1
ATOM 725 O O . TYR A 1 87 ? -4.516 -4.635 -6.938 1 10.35 176 TYR A O 1
ATOM 734 N N . GLN A 1 88 ? -6.75 -4.929 -7.201 1 9.978 177 GLN A N 1
ATOM 735 C CA . GLN A 1 88 ? -6.63 -5.351 -8.597 1 10.564 177 GLN A CA 1
ATOM 736 C C . GLN A 1 88 ? -7.19 -4.27 -9.517 1 10.808 177 GLN A C 1
ATOM 737 O O . GLN A 1 88 ? -8.291 -3.798 -9.293 1 10.71 177 GLN A O 1
ATOM 743 N N . VAL A 1 89 ? -6.451 -3.909 -10.577 1 11.502 178 VAL A N 1
ATOM 744 C CA . VAL A 1 89 ? -6.995 -3.015 -11.604 1 11.35 178 VAL A CA 1
ATOM 745 C C . VAL A 1 89 ? -7.989 -3.807 -12.445 1 13.151 178 VAL A C 1
ATOM 746 O O . VAL A 1 89 ? -7.566 -4.807 -13.024 1 12.824 178 VAL A O 1
ATOM 750 N N . ILE A 1 90 ? -9.278 -3.413 -12.436 1 13.615 179 ILE A N 1
ATOM 751 C CA . ILE A 1 90 ? -10.299 -4.282 -13.043 1 14.234 179 ILE A CA 1
ATOM 752 C C . ILE A 1 90 ? -10.907 -3.669 -14.302 1 19.083 179 ILE A C 1
ATOM 753 O O . ILE A 1 90 ? -11.598 -4.378 -15.045 1 18.222 179 ILE A O 1
ATOM 758 N N . ALA A 1 91 ? -10.693 -2.361 -14.528 1 17.105 180 ALA A N 1
ATOM 759 C CA . ALA A 1 91 ? -11.252 -1.699 -15.705 1 18.504 180 ALA A CA 1
ATOM 760 C C . ALA A 1 91 ? -10.56 -0.361 -15.901 1 20.421 180 ALA A C 1
ATOM 761 O O . ALA A 1 91 ? -10.168 0.284 -14.948 1 19.032 180 ALA A O 1
ATOM 763 N N . ASP A 1 92 ? -10.48 0.086 -17.15 1 21.217 181 ASP A N 1
ATOM 764 C CA . ASP A 1 92 ? -10.014 1.434 -17.416 1 22.001 181 ASP A CA 1
ATOM 765 C C . ASP A 1 92 ? -10.666 1.906 -18.713 1 23.542 181 ASP A C 1
ATOM 766 O O . ASP A 1 92 ? -10.173 1.578 -19.79 1 23.758 181 ASP A O 1
ATOM 771 N N . ASN A 1 93 ? -11.795 2.62 -18.603 1 26.361 182 ASN A N 1
ATOM 772 C CA . ASN A 1 93 ? -12.526 3.096 -19.774 1 29.515 182 ASN A CA 1
ATOM 773 C C . ASN A 1 93 ? -13.297 4.375 -19.413 1 32.72 182 ASN A C 1
ATOM 774 O O . ASN A 1 93 ? -13.154 4.879 -18.292 1 30.706 182 ASN A O 1
ATOM 779 N N . PRO A 1 94 ? -14.106 4.975 -20.336 1 33.72 183 PRO A N 1
ATOM 780 C CA . PRO A 1 94 ? -14.8 6.231 -20.042 1 37.498 183 PRO A CA 1
ATOM 781 C C . PRO A 1 94 ? -15.698 6.23 -18.804 1 36.244 183 PRO A C 1
ATOM 782 O O . PRO A 1 94 ? -15.979 7.3 -18.271 1 36.412 183 PRO A O 1
ATOM 786 N N . GLU A 1 95 ? -16.149 5.041 -18.372 1 36.188 184 GLU A N 1
ATOM 787 C CA . GLU A 1 95 ? -17.052 4.908 -17.233 1 44.763 184 GLU A CA 1
ATOM 788 C C . GLU A 1 95 ? -16.274 4.967 -15.92 1 46.753 184 GLU A C 1
ATOM 789 O O . GLU A 1 95 ? -16.856 5.18 -14.854 1 48.974 184 GLU A O 1
ATOM 795 N N . GLY A 1 96 ? -14.955 4.749 -15.992 1 43.453 185 GLY A N 1
ATOM 796 C CA . GLY A 1 96 ? -14.129 4.88 -14.805 1 33.12 185 GLY A CA 1
ATOM 797 C C . GLY A 1 96 ? -12.872 4.021 -14.894 1 25.13 185 GLY A C 1
ATOM 798 O O . GLY A 1 96 ? -12.793 3.08 -15.678 1 26.144 185 GLY A O 1
ATOM 799 N N . LEU A 1 97 ? -11.894 4.394 -14.073 1 19.572 186 LEU A N 1
ATOM 800 C CA . LEU A 1 97 ? -10.723 3.607 -13.741 1 14.369 186 LEU A CA 1
ATOM 801 C C . LEU A 1 97 ? -11.075 2.875 -12.454 1 11.636 186 LEU A C 1
ATOM 802 O O . LEU A 1 97 ? -11.264 3.494 -11.419 1 10.54 186 LEU A O 1
ATOM 807 N N . LEU A 1 98 ? -11.22 1.547 -12.54 1 10.901 187 LEU A N 1
ATOM 808 C CA . LEU A 1 98 ? -11.838 0.811 -11.46 1 10.663 187 LEU A CA 1
ATOM 809 C C . LEU A 1 98 ? -10.788 -0.127 -10.871 1 10.016 187 LEU A C 1
ATOM 810 O O . LEU A 1 98 ? -10.076 -0.821 -11.596 1 9.041 187 LEU A O 1
ATOM 815 N N . PHE A 1 99 ? -10.655 -0.1 -9.537 1 9.13 188 PHE A N 1
ATOM 816 C CA . PHE A 1 99 ? -9.863 -1.072 -8.813 1 8.937 188 PHE A CA 1
ATOM 817 C C . PHE A 1 99 ? -10.811 -1.918 -7.964 1 9.671 188 PHE A C 1
ATOM 818 O O . PHE A 1 99 ? -11.847 -1.438 -7.52 1 12.823 188 PHE A O 1
ATOM 826 N N . ARG A 1 100 ? -10.431 -3.158 -7.682 1 8.628 189 ARG A N 1
ATOM 827 C CA . ARG A 1 100 ? -11.169 -3.946 -6.716 1 9.43 189 ARG A CA 1
ATOM 828 C C . ARG A 1 100 ? -10.307 -4.173 -5.477 1 8.497 189 ARG A C 1
ATOM 829 O O . ARG A 1 100 ? -9.146 -4.536 -5.606 1 8.015 189 ARG A O 1
ATOM 837 N N . TYR A 1 101 ? -10.872 -3.878 -4.294 1 8.143 190 TYR A N 1
ATOM 838 C CA . TYR A 1 101 ? -10.209 -4.157 -3.036 1 9.107 190 TYR A CA 1
ATOM 839 C C . TYR A 1 101 ? -10.338 -5.667 -2.825 1 9.187 190 TYR A C 1
ATOM 840 O O . TYR A 1 101 ? -11.427 -6.188 -2.707 1 10.057 190 TYR A O 1
ATOM 849 N N . LYS A 1 102 ? -9.199 -6.345 -2.81 1 10.096 191 LYS A N 1
ATOM 850 C CA . LYS A 1 102 ? -9.227 -7.801 -2.935 1 11.513 191 LYS A CA 1
ATOM 851 C C . LYS A 1 102 ? -9.891 -8.473 -1.733 1 12.856 191 LYS A C 1
ATOM 852 O O . LYS A 1 102 ? -10.572 -9.483 -1.913 1 13.923 191 LYS A O 1
ATOM 858 N N . ARG A 1 103 ? -9.71 -7.926 -0.521 1 13.87 192 ARG A N 1
ATOM 859 C CA . ARG A 1 103 ? -10.233 -8.566 0.68 1 16.614 192 ARG A CA 1
ATOM 860 C C . ARG A 1 103 ? -11.762 -8.655 0.679 1 15.673 192 ARG A C 1
ATOM 861 O O . ARG A 1 103 ? -12.288 -9.701 1.086 1 17.992 192 ARG A O 1
ATOM 869 N N . ASP A 1 104 ? -12.48 -7.593 0.281 1 14.322 193 ASP A N 1
ATOM 870 C CA . ASP A 1 104 ? -13.941 -7.467 0.422 1 14.48 193 ASP A CA 1
ATOM 871 C C . ASP A 1 104 ? -14.613 -7.511 -0.961 1 16.22 193 ASP A C 1
ATOM 872 O O . ASP A 1 104 ? -15.836 -7.516 -1.025 1 16.078 193 ASP A O 1
ATOM 877 N N . ARG A 1 105 ? -13.809 -7.522 -2.044 1 14.465 194 ARG A N 1
ATOM 878 C CA . ARG A 1 105 ? -14.214 -7.508 -3.453 1 14.867 194 ARG A CA 1
ATOM 879 C C . ARG A 1 105 ? -15.013 -6.257 -3.85 1 13.21 194 ARG A C 1
ATOM 880 O O . ARG A 1 105 ? -15.657 -6.252 -4.915 1 13.83 194 ARG A O 1
ATOM 888 N N . LYS A 1 106 ? -14.982 -5.194 -3.032 1 14.288 195 LYS A N 1
ATOM 889 C CA . LYS A 1 106 ? -15.709 -3.978 -3.383 1 12.769 195 LYS A CA 1
ATOM 890 C C . LYS A 1 106 ? -14.915 -3.182 -4.434 1 12.551 195 LYS A C 1
ATOM 891 O O . LYS A 1 106 ? -13.671 -3.173 -4.444 1 10.921 195 LYS A O 1
ATOM 897 N N . ILE A 1 107 ? -15.663 -2.485 -5.302 1 12.369 196 ILE A N 1
ATOM 898 C CA . ILE A 1 107 ? -15.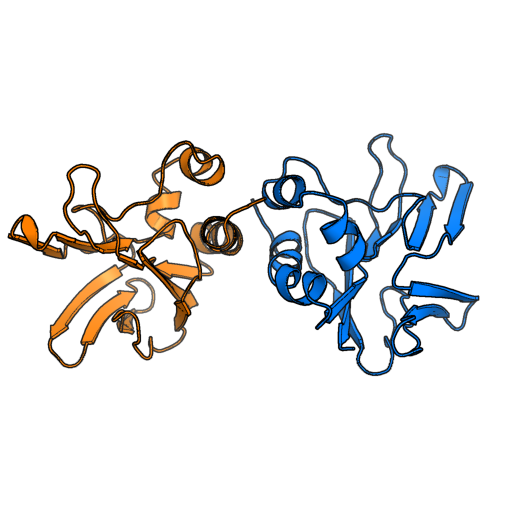083 -1.743 -6.418 1 12.292 196 ILE A CA 1
ATOM 899 C C . ILE A 1 107 ? -14.877 -0.282 -5.998 1 12.429 196 ILE A C 1
ATOM 900 O O . ILE A 1 107 ? -15.78 0.332 -5.423 1 13.012 196 ILE A O 1
ATOM 905 N N . LEU A 1 108 ? -13.701 0.252 -6.336 1 11.387 197 LEU A N 1
ATOM 906 C CA A LEU A 1 108 ? -13.36 1.651 -6.152 0.5 11.484 197 LEU A CA 1
ATOM 907 C CA B LEU A 1 108 ? -13.348 1.653 -6.144 0.5 12.205 197 LEU A CA 1
ATOM 908 C C . LEU A 1 108 ? -13.233 2.289 -7.53 1 11.823 197 LEU A C 1
ATOM 909 O O . LEU A 1 108 ? -12.498 1.786 -8.377 1 12.628 197 LEU A O 1
ATOM 918 N N . ASN A 1 109 ? -13.924 3.411 -7.746 1 10.608 198 ASN A N 1
ATOM 919 C CA . ASN A 1 109 ? -13.672 4.226 -8.925 1 9.743 198 ASN A CA 1
ATOM 920 C C . ASN A 1 109 ? -12.66 5.284 -8.497 1 9.02 198 ASN A C 1
ATOM 921 O O . ASN A 1 109 ? -12.939 6.047 -7.581 1 10.157 198 ASN A O 1
ATOM 926 N N . VAL A 1 110 ? -11.46 5.263 -9.098 1 8.665 199 VAL A N 1
ATOM 927 C CA . VAL A 1 110 ? -10.351 6.065 -8.599 1 8.43 199 VAL A CA 1
ATOM 928 C C . VAL A 1 110 ? -9.985 7.218 -9.532 1 8.703 199 VAL A C 1
ATOM 929 O O . VAL A 1 110 ? -8.967 7.868 -9.304 1 9.27 199 VAL A O 1
ATOM 933 N N . ASP A 1 111 ? -10.881 7.567 -10.455 1 8.433 200 ASP A N 1
ATOM 934 C CA . ASP A 1 111 ? -10.719 8.842 -11.133 1 8.481 200 ASP A CA 1
ATOM 935 C C . ASP A 1 111 ? -10.622 9.943 -10.076 1 9.216 200 ASP A C 1
ATOM 936 O O . ASP A 1 111 ? -11.301 9.882 -9.047 1 8.129 200 ASP A O 1
ATOM 941 N N . PRO A 1 112 ? -9.723 10.958 -10.23 1 9.144 201 PRO A N 1
ATOM 942 C CA . PRO A 1 112 ? -9.529 11.945 -9.166 1 9.582 201 PRO A CA 1
ATOM 943 C C . PRO A 1 112 ? -10.748 12.738 -8.675 1 9.706 201 PRO A C 1
ATOM 944 O O . PRO A 1 112 ? -10.679 13.352 -7.615 1 11.158 201 PRO A O 1
ATOM 948 N N . LYS A 1 113 ? -11.812 12.765 -9.477 1 8.435 202 LYS A N 1
ATOM 949 C CA . LYS A 1 113 ? -13.06 13.419 -9.122 1 9.677 202 LYS A CA 1
ATOM 950 C C . LYS A 1 113 ? -14.184 12.395 -8.98 1 10.195 202 LYS A C 1
ATOM 951 O O . LYS A 1 113 ? -15.361 12.772 -8.883 1 10.778 202 LYS A O 1
ATOM 957 N N . ALA A 1 114 ? -13.862 11.106 -8.904 1 9.847 203 ALA A N 1
ATOM 958 C CA . ALA A 1 114 ? -14.944 10.106 -8.96 1 11.168 203 ALA A CA 1
ATOM 959 C C . ALA A 1 114 ? -15.762 10.008 -7.678 1 10.978 203 ALA A C 1
ATOM 960 O O . ALA A 1 114 ? -15.29 10.212 -6.557 1 10.372 203 ALA A O 1
ATOM 962 N N . GLN A 1 115 ? -16.991 9.545 -7.863 1 10.757 204 GLN A N 1
ATOM 963 C CA . GLN A 1 115 ? -17.766 8.965 -6.771 1 11.084 204 GLN A CA 1
ATOM 964 C C . GLN A 1 115 ? -17.143 7.602 -6.47 1 10.202 204 GLN A C 1
ATOM 965 O O . GLN A 1 115 ? -17.061 6.74 -7.349 1 10.44 204 GLN A O 1
ATOM 971 N N . PRO A 1 116 ? -16.506 7.423 -5.294 1 10.192 205 PRO A N 1
ATOM 972 C CA . PRO A 1 116 ? -15.553 6.332 -5.113 1 10.39 205 PRO A CA 1
ATOM 973 C C . PRO A 1 116 ? -16.031 4.896 -4.979 1 10.931 205 PRO A C 1
ATOM 974 O O . PRO A 1 116 ? -15.296 3.975 -5.322 1 12.538 205 PRO A O 1
ATOM 978 N N . GLY A 1 117 ? -17.215 4.716 -4.408 1 9.563 206 GLY A N 1
ATOM 979 C CA . GLY A 1 117 ? -17.749 3.369 -4.256 1 9.398 206 GLY A CA 1
ATOM 980 C C . GLY A 1 117 ? -18.104 3.049 -2.811 1 8.644 206 GLY A C 1
ATOM 981 O O . GLY A 1 117 ? -17.856 3.827 -1.903 1 9.043 206 GLY A O 1
ATOM 982 N N . ASP A 1 118 ? -18.715 1.872 -2.593 1 9.044 207 ASP A N 1
ATOM 983 C CA . ASP A 1 118 ? -19.223 1.522 -1.271 1 9.863 207 ASP A CA 1
ATOM 984 C C . ASP A 1 118 ? -18.057 1.474 -0.284 1 9.234 207 ASP A C 1
ATOM 985 O O . ASP A 1 118 ? -17.02 0.825 -0.528 1 8.726 207 ASP A O 1
ATOM 990 N N . ASN A 1 119 ? -18.286 2.127 0.852 1 9.605 208 ASN A N 1
ATOM 991 C CA . ASN A 1 119 ? -17.356 2.163 1.971 1 9.433 208 ASN A CA 1
ATOM 992 C C . ASN A 1 119 ? -16.045 2.816 1.57 1 9.04 208 ASN A C 1
ATOM 993 O O . ASN A 1 119 ? -15.046 2.607 2.259 1 8.178 208 ASN A O 1
ATOM 998 N N . SER A 1 120 ? -16.074 3.638 0.504 1 7.832 209 SER A N 1
ATOM 999 C CA . SER A 1 120 ? -14.926 4.458 0.14 1 8.651 209 SER A CA 1
ATOM 1000 C C . SER A 1 120 ? -15.275 5.941 0.219 1 8.706 209 SER A C 1
ATOM 1001 O O . SER A 1 120 ? -16.401 6.352 -0.062 1 8.219 209 SER A O 1
ATOM 1004 N N . THR A 1 121 ? -14.285 6.76 0.584 1 8.328 210 THR A N 1
ATOM 1005 C CA . THR A 1 121 ? -14.386 8.208 0.47 1 8.742 210 THR A CA 1
ATOM 1006 C C . THR A 1 121 ? -13.207 8.703 -0.347 1 8.955 210 THR A C 1
ATOM 1007 O O . THR A 1 121 ? -12.153 8.054 -0.343 1 8.916 210 THR A O 1
ATOM 1011 N N . ARG A 1 122 ? -13.377 9.897 -0.941 1 8.853 211 ARG A N 1
ATOM 1012 C CA . ARG A 1 122 ? -12.345 10.586 -1.709 1 8.58 211 ARG A CA 1
ATOM 1013 C C . ARG A 1 122 ? -12.139 11.985 -1.153 1 9.693 211 ARG A C 1
ATOM 1014 O O . ARG A 1 122 ? -13.13 12.699 -0.902 1 9.744 211 ARG A O 1
ATOM 1022 N N . ILE A 1 123 ? -10.86 12.363 -0.936 1 8.643 212 ILE A N 1
ATOM 1023 C CA . ILE A 1 123 ? -10.63 13.729 -0.506 1 10.06 212 ILE A CA 1
ATOM 1024 C C . ILE A 1 123 ? -9.419 14.296 -1.232 1 9.095 212 ILE A C 1
ATOM 1025 O O . ILE A 1 123 ? -8.361 13.654 -1.324 1 9.158 212 ILE A O 1
ATOM 1030 N N . THR A 1 124 ? -9.635 15.461 -1.819 1 10.307 213 THR A N 1
ATOM 1031 C CA . THR A 1 124 ? -8.54 16.222 -2.389 1 9.561 213 THR A CA 1
ATOM 1032 C C . THR A 1 124 ? -7.736 16.852 -1.244 1 9.527 213 THR A C 1
ATOM 1033 O O . THR A 1 124 ? -8.286 17.52 -0.37 1 9.375 213 THR A O 1
ATOM 1037 N N . ILE A 1 125 ? -6.417 16.667 -1.262 1 7.852 214 ILE A N 1
ATOM 1038 C CA . ILE A 1 125 ? -5.544 17.279 -0.265 1 8.843 214 ILE A CA 1
ATOM 1039 C C . ILE A 1 125 ? -4.945 18.536 -0.886 1 9.445 214 ILE A C 1
ATOM 1040 O O . ILE A 1 125 ? -4.321 18.481 -1.942 1 11.057 214 ILE A O 1
ATOM 1045 N N . LEU A 1 126 ? -5.111 19.672 -0.207 1 10.024 215 LEU A N 1
ATOM 1046 C CA . LEU A 1 126 ? -4.464 20.889 -0.688 1 11.753 215 LEU A CA 1
ATOM 1047 C C . LEU A 1 126 ? -3.04 20.865 -0.152 1 10.541 215 LEU A C 1
ATOM 1048 O O . LEU A 1 126 ? -2.852 20.889 1.065 1 11.325 215 LEU A O 1
ATOM 1053 N N . THR A 1 127 ? -2.065 20.791 -1.045 1 9.629 216 THR A N 1
ATOM 1054 C CA . THR A 1 127 ? -0.678 20.653 -0.625 1 10.946 216 THR A CA 1
ATOM 1055 C C . THR A 1 127 ? 0.216 21.355 -1.643 1 11.444 216 THR A C 1
ATOM 1056 O O . THR A 1 127 ? 0.016 21.215 -2.851 1 13.258 216 THR A O 1
ATOM 1060 N N . GLU A 1 128 ? 1.283 21.977 -1.144 1 11.672 217 GLU A N 1
ATOM 1061 C CA . GLU A 1 128 ? 2.295 22.553 -2.01 1 11.46 217 GLU A CA 1
ATOM 1062 C C . GLU A 1 128 ? 3.277 21.491 -2.501 1 11.638 217 GLU A C 1
ATOM 1063 O O . GLU A 1 128 ? 4.117 21.791 -3.334 1 12.353 217 GLU A O 1
ATOM 1069 N N A LEU A 1 129 ? 3.137 20.253 -2.01 0.5 11.074 218 LEU A N 1
ATOM 1070 N N B LEU A 1 129 ? 3.141 20.255 -2.008 0.5 11.4 218 LEU A N 1
ATOM 1071 C CA A LEU A 1 129 ? 4.065 19.174 -2.339 0.5 11.441 218 LEU A CA 1
ATOM 1072 C CA B LEU A 1 129 ? 4.069 19.186 -2.362 0.5 12.045 218 LEU A CA 1
ATOM 1073 C C A LEU A 1 129 ? 3.842 18.673 -3.765 0.5 11.705 218 LEU A C 1
ATOM 1074 C C B LEU A 1 129 ? 3.846 18.686 -3.785 0.5 12.07 218 LEU A C 1
ATOM 1075 O O A LEU A 1 129 ? 4.788 18.204 -4.413 0.5 13.023 218 LEU A O 1
ATOM 1076 O O B LEU A 1 129 ? 4.788 18.21 -4.432 0.5 13.343 218 LEU A O 1
ATOM 1085 N N . TYR A 1 130 ? 2.606 18.798 -4.27 1 10.42 219 TYR A N 1
ATOM 1086 C CA . TYR A 1 130 ? 2.259 18.148 -5.525 1 9.33 219 TYR A CA 1
ATOM 1087 C C . TYR A 1 130 ? 1.267 18.975 -6.31 1 9.337 219 TYR A C 1
ATOM 1088 O O . TYR A 1 130 ? 0.48 19.706 -5.711 1 8.969 219 TYR A O 1
ATOM 1097 N N . VAL A 1 131 ? 1.286 18.817 -7.646 1 8.779 220 VAL A N 1
ATOM 1098 C CA . VAL A 1 131 ? 0.278 19.444 -8.487 1 8.914 220 VAL A CA 1
ATOM 1099 C C . VAL A 1 131 ? -1.127 18.976 -8.091 1 8.957 220 VAL A C 1
ATOM 1100 O O . VAL A 1 131 ? -2.037 19.804 -7.973 1 8.197 220 VAL A O 1
ATOM 1104 N N . GLN A 1 132 ? -1.309 17.665 -7.846 1 7.391 221 GLN A N 1
ATOM 1105 C CA . GLN A 1 132 ? -2.599 17.18 -7.368 1 7.812 221 GLN A CA 1
ATOM 1106 C C . GLN A 1 132 ? -2.376 15.957 -6.478 1 7.343 221 GLN A C 1
ATOM 1107 O O . GLN A 1 132 ? -1.548 15.08 -6.765 1 8.073 221 GLN A O 1
ATOM 1113 N N . ALA A 1 133 ? -3.093 15.916 -5.349 1 6.785 222 ALA A N 1
ATOM 1114 C CA . ALA A 1 133 ? -3.006 14.755 -4.484 1 6.218 222 ALA A CA 1
ATOM 1115 C C . ALA A 1 133 ? -4.432 14.489 -4.015 1 6.173 222 ALA A C 1
ATOM 1116 O O . ALA A 1 133 ? -5.138 15.402 -3.567 1 6.856 222 ALA A O 1
ATOM 1118 N N . VAL A 1 134 ? -4.829 13.227 -4.135 1 5.721 223 VAL A N 1
ATOM 1119 C CA . VAL A 1 134 ? -6.144 12.772 -3.784 1 5.8 223 VAL A CA 1
ATOM 1120 C C . VAL A 1 134 ? -5.993 11.468 -3.024 1 5.804 223 VAL A C 1
ATOM 1121 O O . VAL A 1 134 ? -5.298 10.562 -3.451 1 6.206 223 VAL A O 1
ATOM 1125 N N . ILE A 1 135 ? -6.694 11.371 -1.875 1 6.051 224 ILE A N 1
ATOM 1126 C CA . ILE A 1 135 ? -6.652 10.15 -1.089 1 6.374 224 ILE A CA 1
ATOM 1127 C C . ILE A 1 135 ? -8.019 9.477 -1.1 1 6.072 224 ILE A C 1
ATOM 1128 O O . ILE A 1 135 ? -9.047 10.106 -0.873 1 6.205 224 ILE A O 1
ATOM 1133 N N . PHE A 1 136 ? -8.025 8.199 -1.456 1 6.561 225 PHE A N 1
ATOM 1134 C CA . PHE A 1 136 ? -9.208 7.367 -1.382 1 7.012 225 PHE A CA 1
ATOM 1135 C C . PHE A 1 136 ? -9.045 6.482 -0.168 1 7.639 225 PHE A C 1
ATOM 1136 O O . PHE A 1 136 ? -8.014 5.816 -0.036 1 8.63 225 PHE A O 1
ATOM 1144 N N . ASP A 1 137 ? -10.059 6.489 0.708 1 7.639 226 ASP A N 1
ATOM 1145 C CA . ASP A 1 137 ? -10.033 5.705 1.929 1 7.721 226 ASP A CA 1
ATOM 1146 C C . ASP A 1 137 ? -11.125 4.659 1.887 1 8.39 226 ASP A C 1
ATOM 1147 O O . ASP A 1 137 ? -12.311 5.005 1.735 1 8.865 226 ASP A O 1
ATOM 1152 N N . HIS A 1 138 ? -10.701 3.397 1.982 1 7.86 227 HIS A N 1
ATOM 1153 C CA . HIS A 1 138 ? -11.658 2.293 1.955 1 8.196 227 HIS A CA 1
ATOM 1154 C C . HIS A 1 138 ? -11.734 1.666 3.342 1 9.668 227 HIS A C 1
ATOM 1155 O O . HIS A 1 138 ? -10.719 1.222 3.87 1 10.778 227 HIS A O 1
ATOM 1162 N N . ILE A 1 139 ? -12.925 1.692 3.977 1 10.961 228 ILE A N 1
ATOM 1163 C CA . ILE A 1 139 ? -13.06 1.032 5.272 1 16.835 228 ILE A CA 1
ATOM 1164 C C . ILE A 1 139 ? -13.548 -0.386 5.012 1 22.064 228 ILE A C 1
ATOM 1165 O O . ILE A 1 139 ? -14.652 -0.567 4.516 1 26.907 228 ILE A O 1
ATOM 1170 N N . SER A 1 140 ? -12.683 -1.357 5.326 1 30.935 229 SER A N 1
ATOM 1171 C CA . SER A 1 140 ? -12.885 -2.763 5.005 1 38.621 229 SER A CA 1
ATOM 1172 C C . SER A 1 140 ? -14.145 -3.321 5.691 1 42.614 229 SER A C 1
ATOM 1173 O O . SER A 1 140 ? -14.46 -2.813 6.796 1 40.337 229 SER A O 1
ATOM 1176 N N . SER B 1 1 ? 12.009 4.347 11.802 1 40.278 90 SER B N 1
ATOM 1177 C CA . SER B 1 1 ? 10.57 4.597 12.088 1 42.728 90 SER B CA 1
ATOM 1178 C C . SER B 1 1 ? 10.458 5.701 13.137 1 38.158 90 SER B C 1
ATOM 1179 O O . SER B 1 1 ? 11.317 5.816 14.005 1 38.118 90 SER B O 1
ATOM 1182 N N . MET B 1 2 ? 9.431 6.548 13.004 1 31.781 91 MET B N 1
ATOM 1183 C CA . MET B 1 2 ? 9.346 7.741 13.828 1 24.314 91 MET B CA 1
ATOM 1184 C C . MET B 1 2 ? 8.453 7.458 15.031 1 20.241 91 MET B C 1
ATOM 1185 O O . MET B 1 2 ? 7.306 7.064 14.869 1 20.167 91 MET B O 1
ATOM 1190 N N . ASP B 1 3 ? 8.939 7.756 16.236 1 18.51 92 ASP B N 1
ATOM 1191 C CA . ASP B 1 3 ? 8.146 7.629 17.456 1 16.994 92 ASP B CA 1
ATOM 1192 C C . ASP B 1 3 ? 6.811 8.378 17.34 1 14.938 92 ASP B C 1
ATOM 1193 O O . ASP B 1 3 ? 6.766 9.459 16.775 1 14.553 92 ASP B O 1
ATOM 1198 N N . ASN B 1 4 ? 5.715 7.794 17.829 1 13.197 93 ASN B N 1
ATOM 1199 C CA . ASN B 1 4 ? 4.411 8.454 17.762 1 11.754 93 ASN B CA 1
ATOM 1200 C C . ASN B 1 4 ? 4.458 9.882 18.333 1 10.087 93 ASN B C 1
ATOM 1201 O O . ASN B 1 4 ? 3.686 10.74 17.898 1 9.971 93 ASN B O 1
ATOM 1206 N N . PHE B 1 5 ? 5.268 10.107 19.388 1 8.972 94 PHE B N 1
ATOM 1207 C CA . PHE B 1 5 ? 5.368 11.453 19.944 1 8.519 94 PHE B CA 1
ATOM 1208 C C . PHE B 1 5 ? 5.962 12.428 18.927 1 8.793 94 PHE B C 1
ATOM 1209 O O . PHE B 1 5 ? 5.435 13.521 18.733 1 8.745 94 PHE B O 1
ATOM 1217 N N . LEU B 1 6 ? 7.061 12.056 18.278 1 8.486 95 LEU B N 1
ATOM 1218 C CA . LEU B 1 6 ? 7.633 13.001 17.318 1 8.994 95 LEU B CA 1
ATOM 1219 C C . LEU B 1 6 ? 6.722 13.191 16.102 1 8.361 95 LEU B C 1
ATOM 1220 O O . LEU B 1 6 ? 6.637 14.268 15.532 1 8.77 95 LEU B O 1
ATOM 1225 N N . THR B 1 7 ? 6.024 12.137 15.686 1 8.173 96 THR B N 1
ATOM 1226 C CA . THR B 1 7 ? 5.048 12.31 14.616 1 8.682 96 THR B CA 1
ATOM 1227 C C . THR B 1 7 ? 3.96 13.31 15.032 1 8.771 96 THR B C 1
ATOM 1228 O O . THR B 1 7 ? 3.545 14.153 14.246 1 8.583 96 THR B O 1
ATOM 1232 N N . ALA B 1 8 ? 3.452 13.159 16.26 1 7.71 97 ALA B N 1
ATOM 1233 C CA . ALA B 1 8 ? 2.453 14.076 16.799 1 8.08 97 ALA B CA 1
ATOM 1234 C C . ALA B 1 8 ? 2.951 15.528 16.729 1 8.14 97 ALA B C 1
ATOM 1235 O O . ALA B 1 8 ? 2.196 16.427 16.375 1 8.006 97 ALA B O 1
ATOM 1237 N N A LEU B 1 9 ? 4.222 15.756 17.087 0.5 7.887 98 LEU B N 1
ATOM 1238 N N B LEU B 1 9 ?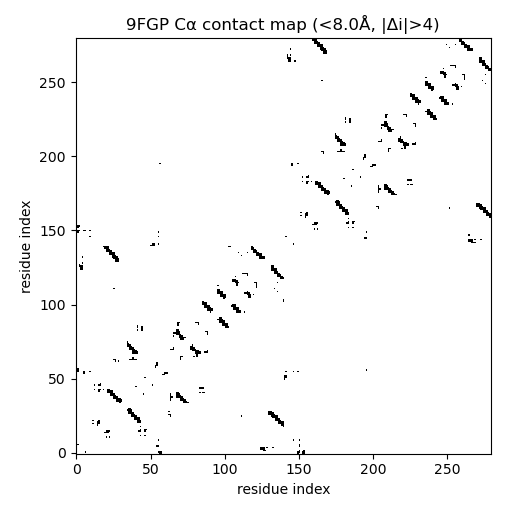 4.237 15.738 17.043 0.5 7.743 98 LEU B N 1
ATOM 1239 C CA A LEU B 1 9 ? 4.747 17.112 17.058 0.5 8.303 98 LEU B CA 1
ATOM 1240 C CA B LEU B 1 9 ? 4.807 17.079 17.047 0.5 8.073 98 LEU B CA 1
ATOM 1241 C C A LEU B 1 9 ? 4.922 17.566 15.606 0.5 8.222 98 LEU B C 1
ATOM 1242 C C B LEU B 1 9 ? 4.985 17.576 15.616 0.5 8.052 98 LEU B C 1
ATOM 1243 O O A LEU B 1 9 ? 4.646 18.719 15.266 0.5 8.603 98 LEU B O 1
ATOM 1244 O O B LEU B 1 9 ? 4.819 18.762 15.32 0.5 8.473 98 LEU B O 1
ATOM 1251 N N . ALA B 1 10 ? 5.355 16.645 14.738 1 7.921 99 ALA B N 1
ATOM 1252 C CA . ALA B 1 10 ? 5.598 16.989 13.34 1 8.275 99 ALA B CA 1
ATOM 1253 C C . ALA B 1 10 ? 4.297 17.403 12.668 1 8.972 99 ALA B C 1
ATOM 1254 O O . ALA B 1 10 ? 4.28 18.378 11.887 1 10.352 99 ALA B O 1
ATOM 1256 N N . MET B 1 11 ? 3.188 16.738 13.042 1 9.455 100 MET B N 1
ATOM 1257 C CA . MET B 1 11 ? 1.888 17.001 12.444 1 10.208 100 MET B CA 1
ATOM 1258 C C . MET B 1 11 ? 1.369 18.386 12.847 1 11.009 100 MET B C 1
ATOM 1259 O O . MET B 1 11 ? 0.444 18.905 12.233 1 11.558 100 MET B O 1
ATOM 1264 N N . ARG B 1 12 ? 1.881 18.934 13.948 1 9.537 101 ARG B N 1
ATOM 1265 C CA . ARG B 1 12 ? 1.366 20.163 14.533 1 8.134 101 ARG B CA 1
ATOM 1266 C C . ARG B 1 12 ? 2.31 21.338 14.303 1 8.047 101 ARG B C 1
ATOM 1267 O O . ARG B 1 12 ? 1.962 22.452 14.674 1 8.219 101 ARG B O 1
ATOM 1275 N N . GLU B 1 13 ? 3.49 21.105 13.705 1 7.704 102 GLU B N 1
ATOM 1276 C CA . GLU B 1 13 ? 4.537 22.116 13.639 1 8.724 102 GLU B CA 1
ATOM 1277 C C . GLU B 1 13 ? 4.083 23.348 12.857 1 9.41 102 GLU B C 1
ATOM 1278 O O . GLU B 1 13 ? 4.166 24.468 13.37 1 8.156 102 GLU B O 1
ATOM 1284 N N . GLU B 1 14 ? 3.623 23.135 11.599 1 10.176 103 GLU B N 1
ATOM 1285 C CA . GLU B 1 14 ? 3.297 24.269 10.74 1 10.687 103 GLU B CA 1
ATOM 1286 C C . GLU B 1 14 ? 2.187 25.12 11.353 1 11.073 103 GLU B C 1
ATOM 1287 O O . GLU B 1 14 ? 2.269 26.345 11.342 1 10.318 103 GLU B O 1
ATOM 1293 N N . ASP B 1 15 ? 1.161 24.462 11.877 1 9.728 104 ASP B N 1
ATOM 1294 C CA . ASP B 1 15 ? 0.021 25.187 12.434 1 10.1 104 ASP B CA 1
ATOM 1295 C C . ASP B 1 15 ? 0.406 25.914 13.733 1 9.492 104 ASP B C 1
ATOM 1296 O O . ASP B 1 15 ? -0.18 26.951 14.031 1 10.222 104 ASP B O 1
ATOM 1301 N N . ASN B 1 16 ? 1.359 25.366 14.521 1 8.02 105 ASN B N 1
ATOM 1302 C CA . ASN B 1 16 ? 1.808 26.125 15.687 1 7.509 105 ASN B CA 1
ATOM 1303 C C . ASN B 1 16 ? 2.605 27.359 15.251 1 8.058 105 ASN B C 1
ATOM 1304 O O . ASN B 1 16 ? 2.464 28.438 15.841 1 8.708 105 ASN B O 1
ATOM 1309 N N . ARG B 1 17 ? 3.467 27.221 14.234 1 8.08 106 ARG B N 1
ATOM 1310 C CA . ARG B 1 17 ? 4.242 28.372 13.783 1 9.119 106 ARG B CA 1
ATOM 1311 C C . ARG B 1 17 ? 3.354 29.485 13.245 1 9.355 106 ARG B C 1
ATOM 1312 O O . ARG B 1 17 ? 3.648 30.664 13.464 1 10.634 106 ARG B O 1
ATOM 1320 N N . SER B 1 18 ? 2.283 29.118 12.54 1 10.24 107 SER B N 1
ATOM 1321 C CA . SER B 1 18 ? 1.404 30.076 11.888 1 9.946 107 SER B CA 1
ATOM 1322 C C . SER B 1 18 ? 0.4 30.692 12.855 1 10.673 107 SER B C 1
ATOM 1323 O O . SER B 1 18 ? -0.216 31.729 12.544 1 11.486 107 SER B O 1
ATOM 1326 N N . GLY B 1 19 ? 0.194 30.048 14.015 1 10.196 108 GLY B N 1
ATOM 1327 C CA . GLY B 1 19 ? -0.861 30.511 14.919 1 10.115 108 GLY B CA 1
ATOM 1328 C C . GLY B 1 19 ? -2.259 29.955 14.6 1 10.881 108 GLY B C 1
ATOM 1329 O O . GLY B 1 19 ? -3.26 30.337 15.217 1 11.105 108 GLY B O 1
ATOM 1330 N N . LYS B 1 20 ? -2.366 29.058 13.619 1 10.781 109 LYS B N 1
ATOM 1331 C CA . LYS B 1 20 ? -3.655 28.436 13.334 1 10.999 109 LYS B CA 1
ATOM 1332 C C . LYS B 1 20 ? -4.056 27.561 14.523 1 10.967 109 LYS B C 1
ATOM 1333 O O . LYS B 1 20 ? -5.233 27.483 14.893 1 12.274 109 LYS B O 1
ATOM 1339 N N . LEU B 1 21 ? -3.04 26.911 15.123 1 10.914 110 LEU B N 1
ATOM 1340 C CA . LEU B 1 21 ? -3.19 26.079 16.318 1 11.003 110 LEU B CA 1
ATOM 1341 C C . LEU B 1 21 ? -2.147 26.499 17.347 1 9.653 110 LEU B C 1
ATOM 1342 O O . LEU B 1 21 ? -1.047 26.952 17.003 1 10.556 110 LEU B O 1
ATOM 1347 N N . SER B 1 22 ? -2.494 26.361 18.628 1 8.833 111 SER B N 1
ATOM 1348 C CA . SER B 1 22 ? -1.512 26.519 19.671 1 8.265 111 SER B CA 1
ATOM 1349 C C . SER B 1 22 ? -1.581 25.299 20.576 1 8.806 111 SER B C 1
ATOM 1350 O O . SER B 1 22 ? -2.652 24.979 21.091 1 8.575 111 SER B O 1
ATOM 1353 N N . SER B 1 23 ? -0.46 24.579 20.697 1 7.2 112 SER B N 1
ATOM 1354 C CA . SER B 1 23 ? -0.465 23.311 21.422 1 6.756 112 SER B CA 1
ATOM 1355 C C . SER B 1 23 ? 0.286 23.49 22.728 1 6.042 112 SER B C 1
ATOM 1356 O O . SER B 1 23 ? 1.293 24.188 22.788 1 6.462 112 SER B O 1
ATOM 1359 N N . VAL B 1 24 ? -0.255 22.855 23.783 1 5.81 113 VAL B N 1
ATOM 1360 C CA . VAL B 1 24 ? 0.468 22.746 25.046 1 5.448 113 VAL B CA 1
ATOM 1361 C C . VAL B 1 24 ? 0.803 21.262 25.211 1 5.771 113 VAL B C 1
ATOM 1362 O O . VAL B 1 24 ? -0.078 20.402 25.119 1 5.883 113 VAL B O 1
ATOM 1366 N N A ILE B 1 25 ? 2.086 20.957 25.448 0.5 5.462 114 ILE B N 1
ATOM 1367 N N B ILE B 1 25 ? 2.079 20.986 25.454 0.5 5.884 114 ILE B N 1
ATOM 1368 C CA A ILE B 1 25 ? 2.531 19.581 25.598 0.5 5.428 114 ILE B CA 1
ATOM 1369 C CA B ILE B 1 25 ? 2.532 19.626 25.632 0.5 6.238 114 ILE B CA 1
ATOM 1370 C C A ILE B 1 25 ? 2.777 19.315 27.072 0.5 5.537 114 ILE B C 1
ATOM 1371 C C B ILE B 1 25 ? 2.713 19.387 27.119 0.5 6.042 114 ILE B C 1
ATOM 1372 O O A ILE B 1 25 ? 3.63 19.968 27.695 0.5 5.749 114 ILE B O 1
ATOM 1373 O O B ILE B 1 25 ? 3.45 20.129 27.791 0.5 6.331 114 ILE B O 1
ATOM 1382 N N . PHE B 1 26 ? 2.045 18.34 27.609 1 5.643 115 PHE B N 1
ATOM 1383 C CA . PHE B 1 26 ? 2.304 17.853 28.956 1 5.613 115 PHE B CA 1
ATOM 1384 C C . PHE B 1 26 ? 3.167 16.602 28.871 1 5.751 115 PHE B C 1
ATOM 1385 O O . PHE B 1 26 ? 2.819 15.605 28.199 1 6.119 115 PHE B O 1
ATOM 1393 N N . ILE B 1 27 ? 4.283 16.635 29.621 1 5.919 116 ILE B N 1
ATOM 1394 C CA . ILE B 1 27 ? 5.124 15.455 29.752 1 6.133 116 ILE B CA 1
ATOM 1395 C C . ILE B 1 27 ? 5.363 15.202 31.233 1 6.315 116 ILE B C 1
ATOM 1396 O O . ILE B 1 27 ? 5.613 16.125 31.995 1 6.616 116 ILE B O 1
ATOM 1401 N N . ARG B 1 28 ? 5.182 13.928 31.634 1 7.327 117 ARG B N 1
ATOM 1402 C CA . ARG B 1 28 ? 5.631 13.446 32.925 1 7.697 117 ARG B CA 1
ATOM 1403 C C . ARG B 1 28 ? 6.691 12.394 32.643 1 7.6 117 ARG B C 1
ATOM 1404 O O . ARG B 1 28 ? 6.455 11.449 31.868 1 7.534 117 ARG B O 1
ATOM 1412 N N . ASP B 1 29 ? 7.853 12.571 33.272 1 7.337 118 ASP B N 1
ATOM 1413 C CA . ASP B 1 29 ? 8.948 11.642 33.033 1 7.853 118 ASP B CA 1
ATOM 1414 C C . ASP B 1 29 ? 9.953 11.753 34.171 1 7.984 118 ASP B C 1
ATOM 1415 O O . ASP B 1 29 ? 9.529 11.853 35.335 1 7.716 118 ASP B O 1
ATOM 1420 N N . ARG B 1 30 ? 11.24 11.693 33.806 1 8.166 119 ARG B N 1
ATOM 1421 C CA . ARG B 1 30 ? 12.268 11.844 34.824 1 8.964 119 ARG B CA 1
ATOM 1422 C C . ARG B 1 30 ? 13.375 12.716 34.266 1 8.701 119 ARG B C 1
ATOM 1423 O O . ARG B 1 30 ? 13.621 12.686 33.065 1 10.463 119 ARG B O 1
ATOM 1431 N N . ASN B 1 31 ? 14.093 13.395 35.162 1 8.353 120 ASN B N 1
ATOM 1432 C CA . ASN B 1 31 ? 15.332 14.049 34.734 1 8.639 120 ASN B CA 1
ATOM 1433 C C . ASN B 1 31 ? 16.425 12.973 34.66 1 9.182 120 ASN B C 1
ATOM 1434 O O . ASN B 1 31 ? 16.171 11.8 34.885 1 9.289 120 ASN B O 1
ATOM 1439 N N . SER B 1 32 ? 17.66 13.399 34.35 1 9.653 121 SER B N 1
ATOM 1440 C CA . SER B 1 32 ? 18.767 12.446 34.203 1 10.594 121 SER B CA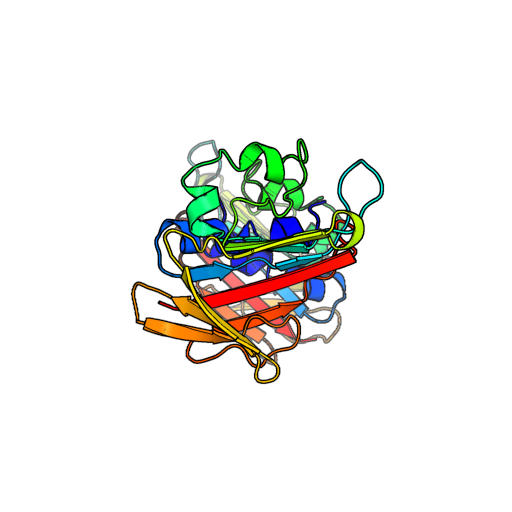 1
ATOM 1441 C C . SER B 1 32 ? 19.458 12.105 35.53 1 10.773 121 SER B C 1
ATOM 1442 O O . SER B 1 32 ? 20.518 11.468 35.532 1 10.361 121 SER B O 1
ATOM 1445 N N . HIS B 1 33 ? 18.886 12.582 36.642 1 10.536 122 HIS B N 1
ATOM 1446 C CA . HIS B 1 33 ? 19.416 12.323 37.977 1 9.886 122 HIS B CA 1
ATOM 1447 C C . HIS B 1 33 ? 18.347 11.686 38.858 1 10.413 122 HIS B C 1
ATOM 1448 O O . HIS B 1 33 ? 18.353 11.915 40.068 1 9.855 122 HIS B O 1
ATOM 1455 N N . GLY B 1 34 ? 17.485 10.869 38.236 1 9.677 123 GLY B N 1
ATOM 1456 C CA . GLY B 1 34 ? 16.69 9.899 39.012 1 10.417 123 GLY B CA 1
ATOM 1457 C C . GLY B 1 34 ? 15.448 10.53 39.673 1 10.766 123 GLY B C 1
ATOM 1458 O O . GLY B 1 34 ? 14.852 9.904 40.561 1 12.142 123 GLY B O 1
ATOM 1459 N N . GLN B 1 35 ? 15.032 11.723 39.256 1 7.823 124 GLN B N 1
ATOM 1460 C CA . GLN B 1 35 ? 13.905 12.399 39.892 1 7.279 124 GLN B CA 1
ATOM 1461 C C . GLN B 1 35 ? 12.755 12.547 38.895 1 7.325 124 GLN B C 1
ATOM 1462 O O . GLN B 1 35 ? 13.007 12.947 37.76 1 7.014 124 GLN B O 1
ATOM 1468 N N . GLU B 1 36 ? 11.53 12.226 39.313 1 7.277 125 GLU B N 1
ATOM 1469 C CA . GLU B 1 36 ? 10.407 12.51 38.424 1 6.998 125 GLU B CA 1
ATOM 1470 C C . GLU B 1 36 ? 10.271 14.009 38.178 1 6.922 125 GLU B C 1
ATOM 1471 O O . GLU B 1 36 ? 10.465 14.848 39.075 1 7.53 125 GLU B O 1
ATOM 1477 N N . ILE B 1 37 ? 9.934 14.35 36.921 1 6.561 126 ILE B N 1
ATOM 1478 C CA . ILE B 1 37 ? 9.605 15.708 36.5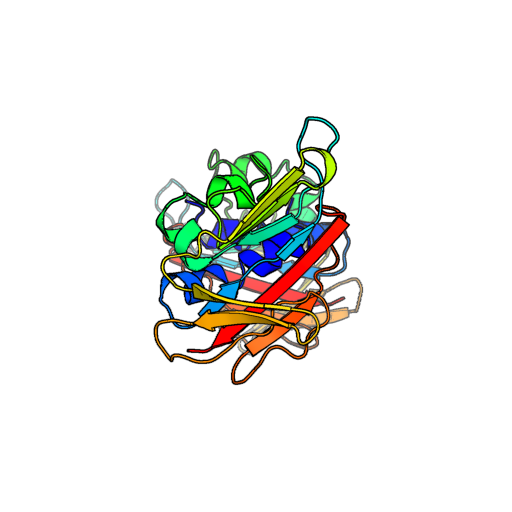51 1 6.948 126 ILE B CA 1
ATOM 1479 C C . ILE B 1 37 ? 8.302 15.692 35.734 1 6.759 126 ILE B C 1
ATOM 1480 O O . ILE B 1 37 ? 7.951 14.701 35.072 1 6.67 126 ILE B O 1
ATOM 1485 N N . SER B 1 38 ? 7.594 16.823 35.747 1 6.995 127 SER B N 1
ATOM 1486 C CA . SER B 1 38 ? 6.523 16.999 34.757 1 7.054 127 SER B CA 1
ATOM 1487 C C . SER B 1 38 ? 6.371 18.48 34.447 1 7.147 127 SER B C 1
ATOM 1488 O O . SER B 1 38 ? 6.919 19.344 35.138 1 7.02 127 SER B O 1
ATOM 1491 N N . GLY B 1 39 ? 5.711 18.816 33.351 1 6.234 128 GLY B N 1
ATOM 1492 C CA . GLY B 1 39 ? 5.408 20.21 33.154 1 5.912 128 GLY B CA 1
ATOM 1493 C C . GLY B 1 39 ? 4.686 20.406 31.831 1 6.146 128 GLY B C 1
ATOM 1494 O O . GLY B 1 39 ? 4.425 19.423 31.124 1 5.932 128 GLY B O 1
ATOM 1495 N N . TYR B 1 40 ? 4.434 21.681 31.516 1 5.406 129 TYR B N 1
ATOM 1496 C CA . TYR B 1 40 ? 3.592 22.011 30.392 1 5.934 129 TYR B CA 1
ATOM 1497 C C . TYR B 1 40 ? 4.401 22.949 29.511 1 6.166 129 TYR B C 1
ATOM 1498 O O . TYR B 1 40 ? 4.894 23.985 29.967 1 7.302 129 TYR B O 1
ATOM 1507 N N . ILE B 1 41 ? 4.437 22.579 28.229 1 6.305 130 ILE B N 1
ATOM 1508 C CA . ILE B 1 41 ? 5.352 23.21 27.301 1 5.603 130 ILE B CA 1
ATOM 1509 C C . ILE B 1 41 ? 4.542 23.976 26.26 1 5.707 130 ILE B C 1
ATOM 1510 O O . ILE B 1 41 ? 3.68 23.408 25.6 1 5.464 130 ILE B O 1
ATOM 1515 N N . ASP B 1 42 ? 4.9 25.258 26.077 1 5.986 131 ASP B N 1
ATOM 1516 C CA . ASP B 1 42 ? 4.28 26.054 25.014 1 6.795 131 ASP B CA 1
ATOM 1517 C C . ASP B 1 42 ? 4.945 25.719 23.682 1 6.968 131 ASP B C 1
ATOM 1518 O O . ASP B 1 42 ? 6.008 26.246 23.386 1 7.028 131 ASP B O 1
ATOM 1523 N N . TYR B 1 43 ? 4.296 24.865 22.877 1 6.421 132 TYR B N 1
ATOM 1524 C CA . TYR B 1 43 ? 4.976 24.323 21.702 1 6.755 132 TYR B CA 1
ATOM 1525 C C . TYR B 1 43 ? 5.318 25.437 20.717 1 7.137 132 TYR B C 1
ATOM 1526 O O . TYR B 1 43 ? 6.42 25.441 20.173 1 8.059 132 TYR B O 1
ATOM 1535 N N . ALA B 1 44 ? 4.384 26.353 20.438 1 7.118 133 ALA B N 1
ATOM 1536 C CA . ALA B 1 44 ? 4.657 27.387 19.435 1 8.069 133 ALA B CA 1
ATOM 1537 C C . ALA B 1 44 ? 5.863 28.218 19.878 1 8.594 133 ALA B C 1
ATOM 1538 O O . ALA B 1 44 ? 6.717 28.603 19.054 1 7.732 133 ALA B O 1
ATOM 1540 N N . HIS B 1 45 ? 5.949 28.543 21.179 1 8.752 134 HIS B N 1
ATOM 1541 C CA . HIS B 1 45 ? 7.077 29.367 21.605 1 9.573 134 HIS B CA 1
ATOM 1542 C C . HIS B 1 45 ? 8.392 28.581 21.518 1 9.003 134 HIS B C 1
ATOM 1543 O O . HIS B 1 45 ? 9.424 29.123 21.115 1 9.007 134 HIS B O 1
ATOM 1550 N N . ARG B 1 46 ? 8.389 27.291 21.894 1 8.706 135 ARG B N 1
ATOM 1551 C CA . ARG B 1 46 ? 9.598 26.486 21.74 1 9.283 135 ARG B CA 1
ATOM 1552 C C . ARG B 1 46 ? 10.058 26.471 20.279 1 9.965 135 ARG B C 1
ATOM 1553 O O . ARG B 1 46 ? 11.26 26.568 19.989 1 9.903 135 ARG B O 1
ATOM 1561 N N . LEU B 1 47 ? 9.116 26.324 19.346 1 9.554 136 LEU B N 1
ATOM 1562 C CA . LEU B 1 47 ? 9.459 26.253 17.927 1 10.592 136 LEU B CA 1
ATOM 1563 C C . LEU B 1 47 ? 10.163 27.519 17.461 1 12.659 136 LEU B C 1
ATOM 1564 O O . LEU B 1 47 ? 10.977 27.462 16.536 1 11.646 136 LEU B O 1
ATOM 1569 N N . LYS B 1 48 ? 9.753 28.646 18.056 1 14.026 137 LYS B N 1
ATOM 1570 C CA . LYS B 1 48 ? 10.169 29.995 17.661 1 17.775 137 LYS B CA 1
ATOM 1571 C C . LYS B 1 48 ? 11.609 30.23 18.102 1 18.607 137 LYS B C 1
ATOM 1572 O O . LYS B 1 48 ? 12.304 31.06 17.492 1 21.572 137 LYS B O 1
ATOM 1578 N N . THR B 1 49 ? 12.018 29.543 19.178 1 16.573 138 THR B N 1
ATOM 1579 C CA . THR B 1 49 ? 13.249 29.834 19.901 1 18.884 138 THR B CA 1
ATOM 1580 C C . THR B 1 49 ? 14.31 28.729 19.789 1 19.383 138 THR B C 1
ATOM 1581 O O . THR B 1 49 ? 15.463 28.968 20.136 1 25.446 138 THR B O 1
ATOM 1585 N N . GLU B 1 50 ? 13.927 27.513 19.37 1 14.075 139 GLU B N 1
ATOM 1586 C CA A GLU B 1 50 ? 14.868 26.408 19.286 0.5 13.145 139 GLU B CA 1
ATOM 1587 C CA B GLU B 1 50 ? 14.841 26.373 19.316 0.5 13.239 139 GLU B CA 1
ATOM 1588 C C . GLU B 1 50 ? 14.783 25.778 17.906 1 13.819 139 GLU B C 1
ATOM 1589 O O . GLU B 1 50 ? 13.71 25.683 17.303 1 12.322 139 GLU B O 1
ATOM 1600 N N . ASP B 1 51 ? 15.934 25.321 17.405 1 12.308 140 ASP B N 1
ATOM 1601 C CA . ASP B 1 51 ? 15.937 24.551 16.174 1 13.169 140 ASP B CA 1
ATOM 1602 C C . ASP B 1 51 ? 15.442 23.131 16.486 1 11.695 140 ASP B C 1
ATOM 1603 O O . ASP B 1 51 ? 16.153 22.35 17.12 1 11.847 140 ASP B O 1
ATOM 1608 N N . PHE B 1 52 ? 14.212 22.811 16.068 1 12.18 141 PHE B N 1
ATOM 1609 C CA . PHE B 1 52 ? 13.563 21.544 16.412 1 12.093 141 PHE B CA 1
ATOM 1610 C C . PHE B 1 52 ? 14.178 20.323 15.715 1 12.744 141 PHE B C 1
ATOM 1611 O O . PHE B 1 52 ? 13.824 19.188 16.041 1 13.849 141 PHE B O 1
ATOM 1619 N N . GLU B 1 53 ? 15.104 20.548 14.775 1 13.615 142 GLU B N 1
ATOM 1620 C CA . GLU B 1 53 ? 15.831 19.431 14.202 1 16.006 142 GLU B CA 1
ATOM 1621 C C . GLU B 1 53 ? 16.457 18.571 15.3 1 11.75 142 GLU B C 1
ATOM 1622 O O . GLU B 1 53 ? 16.529 17.352 15.155 1 12.382 142 GLU B O 1
ATOM 1628 N N . VAL B 1 54 ? 16.92 19.207 16.392 1 12.099 143 VAL B N 1
ATOM 1629 C CA . VAL B 1 54 ? 17.578 18.463 17.463 1 11.262 143 VAL B CA 1
ATOM 1630 C C . VAL B 1 54 ? 16.648 17.372 18.014 1 12.168 143 VAL B C 1
ATOM 1631 O O . VAL B 1 54 ? 17.123 16.333 18.488 1 12.166 143 VAL B O 1
ATOM 1635 N N . TYR B 1 55 ? 15.334 17.644 18.026 1 11.229 144 TYR B N 1
ATOM 1636 C CA . TYR B 1 55 ? 14.358 16.732 18.598 1 10.366 144 TYR B CA 1
ATOM 1637 C C . TYR B 1 55 ? 13.919 15.708 17.538 1 11.583 144 TYR B C 1
ATOM 1638 O O . TYR B 1 55 ? 13.808 14.511 17.834 1 11.183 144 TYR B O 1
ATOM 1647 N N . PHE B 1 56 ? 13.657 16.195 16.322 1 11.02 145 PHE B N 1
ATOM 1648 C CA . PHE B 1 56 ? 13.182 15.355 15.22 1 13.698 145 PHE B CA 1
ATOM 1649 C C . PHE B 1 56 ? 14.207 14.295 14.8 1 16.07 145 PHE B C 1
ATOM 1650 O O . PHE B 1 56 ? 13.826 13.202 14.403 1 19.366 145 PHE B O 1
ATOM 1658 N N . THR B 1 57 ? 15.498 14.592 14.983 1 16.216 146 THR B N 1
ATOM 1659 C CA . THR B 1 57 ? 16.581 13.679 14.66 1 16.734 146 THR B CA 1
ATOM 1660 C C . THR B 1 57 ? 16.978 12.849 15.875 1 16.211 146 THR B C 1
ATOM 1661 O O . THR B 1 57 ? 17.807 11.984 15.73 1 17.298 146 THR B O 1
ATOM 1665 N N . GLY B 1 58 ? 16.415 13.114 17.053 1 14.435 147 GLY B N 1
ATOM 1666 C CA . GLY B 1 58 ? 16.661 12.26 18.203 1 14.304 147 GLY B CA 1
ATOM 1667 C C . GLY B 1 58 ? 17.992 12.585 18.872 1 15.449 147 GLY B C 1
ATOM 1668 O O . GLY B 1 58 ? 18.48 11.808 19.676 1 15.621 147 GLY B O 1
ATOM 1669 N N . LYS B 1 59 ? 18.559 13.767 18.585 1 14.549 148 LYS B N 1
ATOM 1670 C CA . LYS B 1 59 ? 19.757 14.207 19.298 1 13.682 148 LYS B CA 1
ATOM 1671 C C . LYS B 1 59 ? 19.479 14.615 20.747 1 12.699 148 LYS B C 1
ATOM 1672 O O . LYS B 1 59 ? 20.394 14.623 21.564 1 11.81 148 LYS B O 1
ATOM 1678 N N . LYS B 1 60 ? 18.214 14.922 21.085 1 10.622 149 LYS B N 1
ATOM 1679 C CA . LYS B 1 60 ? 17.819 15.34 22.425 1 9.97 149 LYS B CA 1
ATOM 1680 C C . LYS B 1 60 ? 16.343 14.99 22.549 1 10.05 149 LYS B C 1
ATOM 1681 O O . LYS B 1 60 ? 15.636 15.005 21.539 1 9.387 149 LYS B O 1
ATOM 1687 N N . ARG B 1 61 ? 15.891 14.681 23.776 1 10.367 150 ARG B N 1
ATOM 1688 C CA . ARG B 1 61 ? 14.486 14.461 24.058 1 11.428 150 ARG B CA 1
ATOM 1689 C C . ARG B 1 61 ? 13.896 15.788 24.505 1 9.793 150 ARG B C 1
ATOM 1690 O O . ARG B 1 61 ? 14.492 16.481 25.335 1 10.797 150 ARG B O 1
ATOM 1698 N N . LEU B 1 62 ? 12.696 16.113 24.001 1 9.331 151 LEU B N 1
ATOM 1699 C CA . LEU B 1 62 ? 11.955 17.246 24.534 1 8.844 151 LEU B CA 1
ATOM 1700 C C . LEU B 1 62 ? 11.604 16.928 26.004 1 8.145 151 LEU B C 1
ATOM 1701 O O . LEU B 1 62 ? 11.091 15.853 26.269 1 8.067 151 LEU B O 1
ATOM 1706 N N . LEU B 1 63 ? 11.899 17.853 26.946 1 8.2 152 LEU B N 1
ATOM 1707 C CA . LEU B 1 63 ? 11.531 17.671 28.352 1 8.131 152 LEU B CA 1
ATOM 1708 C C . LEU B 1 63 ? 11.028 18.992 28.907 1 8.584 152 LEU B C 1
ATOM 1709 O O . LEU B 1 63 ? 11.519 20.051 28.491 1 8.55 152 LEU B O 1
ATOM 1714 N N . PRO B 1 64 ? 10.097 18.986 29.893 1 7.973 153 PRO B N 1
ATOM 1715 C CA . PRO B 1 64 ? 9.657 20.238 30.513 1 8.709 153 PRO B CA 1
ATOM 1716 C C . PRO B 1 64 ? 10.822 20.775 31.351 1 9.017 153 PRO B C 1
ATOM 1717 O O . PRO B 1 64 ? 11.66 20.004 31.836 1 9.468 153 PRO B O 1
ATOM 1721 N N . ARG B 1 65 ? 10.856 22.101 31.507 1 10.387 154 ARG B N 1
ATOM 1722 C CA . ARG B 1 65 ? 11.915 22.818 32.197 1 10.603 154 ARG B CA 1
ATOM 1723 C C . ARG B 1 65 ? 11.262 23.807 33.143 1 9.957 154 ARG B C 1
ATOM 1724 O O . ARG B 1 65 ? 10.115 24.199 32.94 1 10.199 154 ARG B O 1
ATOM 1732 N N . PRO B 1 66 ? 11.991 24.293 34.187 1 11.443 155 PRO B N 1
ATOM 1733 C CA . PRO B 1 66 ? 11.463 25.367 35.039 1 11.986 155 PRO B CA 1
ATOM 1734 C C . PRO B 1 66 ? 11.001 26.639 34.321 1 13.353 155 PRO B C 1
ATOM 1735 O O . PRO B 1 66 ? 10.173 27.38 34.845 1 16.046 155 PRO B O 1
ATOM 1739 N N . THR B 1 67 ? 11.545 26.907 33.128 1 12.044 156 THR B N 1
ATOM 1740 C CA . THR B 1 67 ? 11.183 28.095 32.368 1 11.947 156 THR B CA 1
ATOM 1741 C C . THR B 1 67 ? 9.955 27.878 31.485 1 12.25 156 THR B C 1
ATOM 1742 O O . THR B 1 67 ? 9.543 28.82 30.799 1 12.776 156 THR B O 1
ATOM 1746 N N . ASP B 1 68 ? 9.368 26.66 31.488 1 10.062 157 ASP B N 1
ATOM 1747 C CA . ASP B 1 68 ? 8.161 26.414 30.709 1 9.877 157 ASP B CA 1
ATOM 1748 C C . ASP B 1 68 ? 6.907 26.964 31.392 1 9.438 157 ASP B C 1
ATOM 1749 O O . ASP B 1 68 ? 7.012 27.725 32.349 1 10.439 157 ASP B O 1
ATOM 1754 N N . ILE B 1 69 ? 5.702 26.684 30.848 1 7.676 158 ILE B N 1
ATOM 1755 C CA . ILE B 1 69 ? 4.491 27.31 31.384 1 7.395 158 ILE B CA 1
ATOM 1756 C C . ILE B 1 69 ? 4.365 27.005 32.888 1 7.557 158 ILE B C 1
ATOM 1757 O O . ILE B 1 69 ? 4.078 27.875 33.721 1 8.149 158 ILE B O 1
ATOM 1762 N N . SER B 1 70 ? 4.469 25.721 33.23 1 7.551 159 SER B N 1
ATOM 1763 C CA . SER B 1 70 ? 4.614 25.346 34.628 1 8.241 159 SER B CA 1
ATOM 1764 C C . SER B 1 70 ? 5.499 24.094 34.695 1 7.037 159 SER B C 1
ATOM 1765 O O . SER B 1 70 ? 5.661 23.396 33.702 1 7.006 159 SER B O 1
ATOM 1768 N N . PHE B 1 71 ? 6.044 23.79 35.884 1 6.691 160 PHE B N 1
ATOM 1769 C CA . PHE B 1 71 ? 7.059 22.741 35.956 1 6.649 160 PHE B CA 1
ATOM 1770 C C . PHE B 1 71 ? 7.08 22.18 37.376 1 7.934 160 PHE B C 1
ATOM 1771 O O . PHE B 1 71 ? 7.055 22.97 38.325 1 8.319 160 PHE B 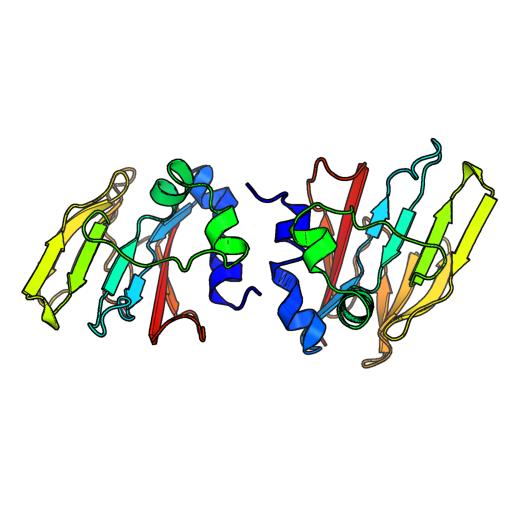O 1
ATOM 1779 N N . TYR B 1 72 ? 7.229 20.842 37.503 1 7.725 161 TYR B N 1
ATOM 1780 C CA . TYR B 1 72 ? 7.214 20.206 38.812 1 8.191 161 TYR B CA 1
ATOM 1781 C C . TYR B 1 72 ? 8.364 19.213 38.909 1 8.361 161 TYR B C 1
ATOM 1782 O O . TYR B 1 72 ? 8.632 18.474 37.976 1 8.031 161 TYR B O 1
ATOM 1791 N N . ASN B 1 73 ? 9.058 19.235 40.051 1 7.535 162 ASN B N 1
ATOM 1792 C CA . ASN B 1 73 ? 9.984 18.17 40.403 1 7.152 162 ASN B CA 1
ATOM 1793 C C . ASN B 1 73 ? 9.741 17.91 41.88 1 7.417 162 ASN B C 1
ATOM 1794 O O . ASN B 1 73 ? 10.262 18.642 42.727 1 6.898 162 ASN B O 1
ATOM 1799 N N . TRP B 1 74 ? 8.909 16.911 42.174 1 6.74 163 TRP B N 1
ATOM 1800 C CA . TRP B 1 74 ? 8.51 16.692 43.555 1 7.508 163 TRP B CA 1
ATOM 1801 C C . TRP B 1 74 ? 9.692 16.356 44.468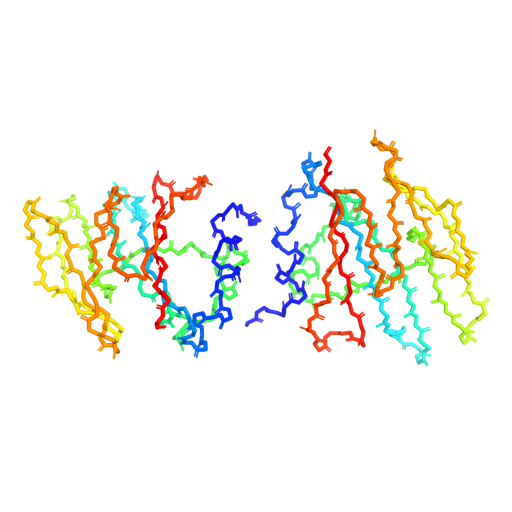 1 7.32 163 TRP B C 1
ATOM 1802 O O . TRP B 1 74 ? 9.79 16.864 45.594 1 7.271 163 TRP B O 1
ATOM 1813 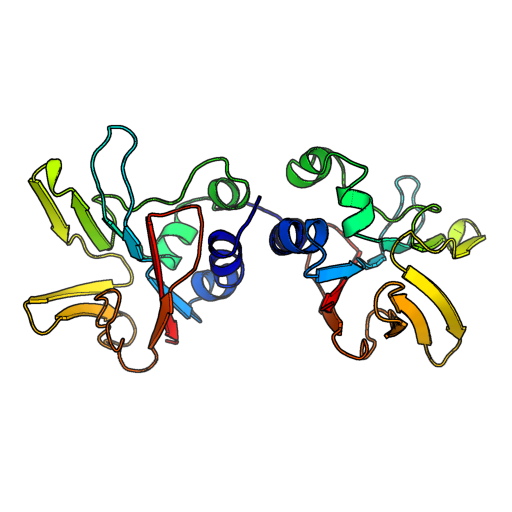N N . ASP B 1 75 ? 10.567 15.466 43.978 1 6.67 164 ASP B N 1
ATOM 1814 C CA . ASP B 1 75 ? 11.705 15.002 44.767 1 7.327 164 ASP B CA 1
ATOM 1815 C C . ASP B 1 75 ? 12.58 16.172 45.164 1 7.246 164 ASP B C 1
ATOM 1816 O O . ASP B 1 75 ? 13.153 16.189 46.265 1 9.379 164 ASP B O 1
ATOM 1821 N N . ALA B 1 76 ? 12.65 17.164 44.303 1 7.279 165 ALA B N 1
ATOM 1822 C CA . ALA B 1 76 ? 13.492 18.342 44.512 1 8.496 165 ALA B CA 1
ATOM 1823 C C . ALA B 1 76 ? 12.723 19.495 45.175 1 9.29 165 ALA B C 1
ATOM 1824 O O . ALA B 1 76 ? 13.289 20.569 45.383 1 11.733 165 ALA B O 1
ATOM 1826 N N . ASP B 1 77 ? 11.444 19.292 45.513 1 10.263 166 ASP B N 1
ATOM 1827 C CA . ASP B 1 77 ? 10.589 20.323 46.098 1 10.22 166 ASP B CA 1
ATOM 1828 C C . ASP B 1 77 ? 10.527 21.556 45.182 1 10.821 166 ASP B C 1
ATOM 1829 O O . ASP B 1 77 ? 10.545 22.708 45.635 1 11.387 166 ASP B O 1
ATOM 1834 N N . ILE B 1 78 ? 10.368 21.317 43.871 1 10.474 167 ILE B N 1
ATOM 1835 C CA . ILE B 1 78 ? 10.198 22.388 42.898 1 9.452 167 ILE B CA 1
ATOM 1836 C C . ILE B 1 78 ? 8.785 22.308 42.334 1 9.503 167 ILE B C 1
ATOM 1837 O O . ILE B 1 78 ? 8.326 21.243 41.893 1 8.488 167 ILE B O 1
ATOM 1842 N N . ALA B 1 79 ? 8.109 23.452 42.317 1 9.62 168 ALA B N 1
ATOM 1843 C CA . ALA B 1 79 ? 6.811 23.589 41.654 1 10.761 168 ALA B CA 1
ATOM 1844 C C . ALA B 1 79 ? 6.693 25.062 41.287 1 11.334 168 ALA B C 1
ATOM 1845 O O . ALA B 1 79 ? 6.697 25.927 42.187 1 11.33 168 ALA B O 1
ATOM 1847 N N . VAL B 1 80 ? 6.697 25.359 39.984 1 11.031 169 VAL B N 1
ATOM 1848 C CA . VAL B 1 80 ? 6.761 26.737 39.517 1 11.745 169 VAL B CA 1
ATOM 1849 C C . VAL B 1 80 ? 5.764 26.926 38.376 1 13.021 169 VAL B C 1
ATOM 1850 O O . VAL B 1 80 ? 5.453 25.98 37.647 1 11.826 169 VAL B O 1
ATOM 1854 N N . SER B 1 81 ? 5.217 28.152 38.292 1 14.023 170 SER B N 1
ATOM 1855 C CA . SER B 1 81 ? 4.252 28.516 37.268 1 14.847 170 SER B CA 1
ATOM 1856 C C . SER B 1 81 ? 4.698 29.848 36.668 1 15.84 170 SER B C 1
ATOM 1857 O O . SER B 1 81 ? 4.337 30.898 37.185 1 18.037 170 SER B O 1
ATOM 1860 N N . ASN B 1 82 ? 5.52 29.799 35.63 1 15.129 171 ASN B N 1
ATOM 1861 C CA . ASN B 1 82 ? 6.132 31.011 35.11 1 16.073 171 ASN B CA 1
ATOM 1862 C C . ASN B 1 82 ? 5.264 31.621 34.014 1 15.07 171 ASN B C 1
ATOM 1863 O O . ASN B 1 82 ? 5.533 32.744 33.585 1 15.445 171 ASN B O 1
ATOM 1868 N N . SER B 1 83 ? 4.253 30.885 33.535 1 14.252 172 SER B N 1
ATOM 1869 C CA . SER B 1 83 ? 3.505 31.26 32.337 1 12.147 172 SER B CA 1
ATOM 1870 C C . SER B 1 83 ? 4.411 31.311 31.107 1 10.907 172 SER B C 1
ATOM 1871 O O . SER B 1 83 ? 5.583 30.956 31.167 1 11.452 172 SER B O 1
ATOM 1874 N N . SER B 1 84 ? 3.872 31.769 29.96 1 9.816 173 SER B N 1
ATOM 1875 C CA . SER B 1 84 ? 4.655 31.749 28.721 1 9.326 173 SER B CA 1
ATOM 1876 C C . SER B 1 84 ? 4.132 32.839 27.791 1 9.403 173 SER B C 1
ATOM 1877 O O . SER B 1 84 ? 3.139 33.488 28.098 1 9.895 173 SER B O 1
ATOM 1880 N N . PRO B 1 85 ? 4.741 33.064 26.604 1 9.206 174 PRO B N 1
ATOM 1881 C CA . PRO B 1 85 ? 4.228 34.086 25.7 1 9.223 174 PRO B CA 1
ATOM 1882 C C . PRO B 1 85 ? 2.787 33.892 25.256 1 10.183 174 PRO B C 1
ATOM 1883 O O . PRO B 1 85 ? 2.099 34.885 25.004 1 11.35 174 PRO B O 1
ATOM 1887 N N . ASN B 1 86 ? 2.323 32.626 25.213 1 9.03 175 ASN B N 1
ATOM 1888 C CA . ASN B 1 86 ? 0.978 32.381 24.693 1 10.088 175 ASN B CA 1
ATOM 1889 C C . ASN B 1 86 ? -0.045 32.02 25.768 1 9.308 175 ASN B C 1
ATOM 1890 O O . ASN B 1 86 ? -1.257 32.045 25.483 1 9.055 175 ASN B O 1
ATOM 1895 N N . TYR B 1 87 ? 0.441 31.699 26.972 1 9.108 176 TYR B N 1
ATOM 1896 C CA . TYR B 1 87 ? -0.435 31.192 28.017 1 9.002 176 TYR B CA 1
ATOM 1897 C C . TYR B 1 87 ? -0.159 31.903 29.336 1 9.195 176 TYR B C 1
ATOM 1898 O O . TYR B 1 87 ? 0.996 31.979 29.755 1 10.298 176 TYR B O 1
ATOM 1907 N N . GLN B 1 88 ? -1.245 32.304 30.001 1 9.187 177 GLN B N 1
ATOM 1908 C CA . GLN B 1 88 ? -1.143 32.707 31.399 1 10.059 177 GLN B CA 1
ATOM 1909 C C . GLN B 1 88 ? -1.708 31.621 32.316 1 10.247 177 GLN B C 1
ATOM 1910 O O . GLN B 1 88 ? -2.817 31.169 32.086 1 10.249 177 GLN B O 1
ATOM 1916 N N . VAL B 1 89 ? -0.989 31.278 33.397 1 10.589 178 VAL B N 1
ATOM 1917 C CA . VAL B 1 89 ? -1.5 30.353 34.405 1 11.954 178 VAL B CA 1
ATOM 1918 C C . VAL B 1 89 ? -2.497 31.134 35.252 1 13.043 178 VAL B C 1
ATOM 1919 O O . VAL B 1 89 ? -2.074 32.133 35.853 1 12.812 178 VAL B O 1
ATOM 1923 N N . ILE B 1 90 ? -3.781 30.739 35.229 1 12.994 179 ILE B N 1
ATOM 1924 C CA . ILE B 1 90 ? -4.817 31.577 35.849 1 15.681 179 ILE B CA 1
ATOM 1925 C C . ILE B 1 90 ? -5.433 30.96 37.098 1 21.383 179 ILE B C 1
ATOM 1926 O O . ILE B 1 90 ? -6.117 31.677 37.849 1 22.215 179 ILE B O 1
ATOM 1931 N N . ALA B 1 91 ? -5.226 29.652 37.317 1 19.024 180 ALA B N 1
ATOM 1932 C CA . ALA B 1 91 ? -5.752 29 38.511 1 21.093 180 ALA B CA 1
ATOM 1933 C C . ALA B 1 91 ? -5.043 27.673 38.713 1 20.651 180 ALA B C 1
ATOM 1934 O O . ALA B 1 91 ? -4.659 27.017 37.76 1 17.905 180 ALA B O 1
ATOM 1936 N N . ASP B 1 92 ? -4.941 27.246 39.971 1 22.053 181 ASP B N 1
ATOM 1937 C CA . ASP B 1 92 ? -4.456 25.91 40.249 1 20.928 181 ASP B CA 1
ATOM 1938 C C . ASP B 1 92 ? -5.107 25.426 41.543 1 22.526 181 ASP B C 1
ATOM 1939 O O . ASP B 1 92 ? -4.605 25.726 42.607 1 20.868 181 ASP B O 1
ATOM 1944 N N . ASN B 1 93 ? -6.239 24.719 41.442 1 23.829 182 ASN B N 1
ATOM 1945 C CA . ASN B 1 93 ? -6.939 24.217 42.621 1 26.821 182 ASN B CA 1
ATOM 1946 C C . ASN B 1 93 ? -7.684 22.917 42.274 1 27.081 182 ASN B C 1
ATOM 1947 O O . ASN B 1 93 ? -7.554 22.417 41.152 1 25.478 182 ASN B O 1
ATOM 1952 N N . PRO B 1 94 ? -8.47 22.302 43.204 1 26.544 183 PRO B N 1
ATOM 1953 C CA . PRO B 1 94 ? -9.164 21.048 42.908 1 29.993 183 PRO B CA 1
ATOM 1954 C C . PRO B 1 94 ? -10.077 21.041 41.681 1 32.748 183 PRO B C 1
ATOM 1955 O O . PRO B 1 94 ? -10.376 19.971 41.161 1 30.85 183 PRO B O 1
ATOM 1959 N N . GLU B 1 95 ? -10.536 22.222 41.242 1 34.75 184 GLU B N 1
ATOM 1960 C CA . GLU B 1 95 ? -11.435 22.339 40.096 1 38.882 184 GLU B CA 1
ATOM 1961 C C . GLU B 1 95 ? -10.657 22.312 38.781 1 38.653 184 GLU B C 1
ATOM 1962 O O . GLU B 1 95 ? -11.255 22.217 37.707 1 38.111 184 GLU B O 1
ATOM 1968 N N . GLY B 1 96 ? -9.335 22.495 38.861 1 35.228 185 GLY B N 1
ATOM 1969 C CA . GLY B 1 96 ? -8.496 22.349 37.682 1 27.845 185 GLY B CA 1
ATOM 1970 C C . GLY B 1 96 ? -7.248 23.23 37.741 1 24.064 185 GLY B C 1
ATOM 1971 O O . GLY B 1 96 ? -7.178 24.177 38.522 1 22.65 185 GLY B O 1
ATOM 1972 N N . LEU B 1 97 ? -6.266 22.861 36.916 1 21.297 186 LEU B N 1
ATOM 1973 C CA . LEU B 1 97 ? -5.123 23.681 36.557 1 16.642 186 LEU B CA 1
ATOM 1974 C C . LEU B 1 97 ? -5.501 24.401 35.277 1 13.132 186 LEU B C 1
ATOM 1975 O O . LEU B 1 97 ? -5.66 23.762 34.257 1 12.155 186 LEU B O 1
ATOM 1980 N N . LEU B 1 98 ? -5.675 25.736 35.349 1 12.391 187 LEU B N 1
ATOM 1981 C CA . LEU B 1 98 ? -6.279 26.458 34.249 1 12.07 187 LEU B CA 1
ATOM 1982 C C . LEU B 1 98 ? -5.237 27.403 33.663 1 10.551 187 LEU B C 1
ATOM 1983 O O . LEU B 1 98 ? -4.569 28.114 34.399 1 10.661 187 LEU B O 1
ATOM 1988 N N . PHE B 1 99 ? -5.09 27.353 32.331 1 10.311 188 PHE B N 1
ATOM 1989 C CA . PHE B 1 99 ? -4.297 28.32 31.593 1 9.792 188 PHE B CA 1
ATOM 1990 C C . PHE B 1 99 ? -5.238 29.151 30.727 1 10.845 188 PHE B C 1
ATOM 1991 O O . PHE B 1 99 ? -6.255 28.657 30.268 1 15.046 188 PHE B O 1
ATOM 1999 N N . ARG B 1 100 ? -4.888 30.401 30.457 1 9.883 189 ARG B N 1
ATOM 2000 C CA . ARG B 1 100 ? -5.654 31.196 29.511 1 10.634 189 ARG B CA 1
ATOM 2001 C C . ARG B 1 100 ? -4.801 31.447 28.269 1 9.228 189 ARG B C 1
ATOM 2002 O O . ARG B 1 100 ? -3.654 31.848 28.398 1 8.928 189 ARG B O 1
ATOM 2010 N N . TYR B 1 101 ? -5.366 31.152 27.082 1 9.05 190 TYR B N 1
ATOM 2011 C CA . TYR B 1 101 ? -4.706 31.5 25.835 1 9.397 190 TYR B CA 1
ATOM 2012 C C . TYR B 1 101 ? -4.843 33.001 25.647 1 9.599 190 TYR B C 1
ATOM 2013 O O . TYR B 1 101 ? -5.946 33.52 25.532 1 10.542 190 TYR B O 1
ATOM 2022 N N . LYS B 1 102 ? -3.702 33.681 25.646 1 10.911 191 LYS B N 1
ATOM 2023 C CA . LYS B 1 102 ? -3.727 35.134 25.764 1 12.094 191 LYS B CA 1
ATOM 2024 C C . LYS B 1 102 ? -4.428 35.797 24.576 1 13.912 191 LYS B C 1
ATOM 2025 O O . LYS B 1 102 ? -5.123 36.81 24.774 1 15.146 191 LYS B O 1
ATOM 2031 N N . ARG B 1 103 ? -4.265 35.243 23.354 1 14.607 192 ARG B N 1
ATOM 2032 C CA . ARG B 1 103 ? -4.805 35.871 22.159 1 15.996 192 ARG B CA 1
ATOM 2033 C C . ARG B 1 103 ? -6.333 35.959 22.192 1 16.272 192 ARG B C 1
ATOM 2034 O O . ARG B 1 103 ? -6.866 36.998 21.801 1 18.093 192 ARG B O 1
ATOM 2042 N N . ASP B 1 104 ? -7.036 34.876 22.58 1 14.839 193 ASP B N 1
ATOM 2043 C CA . ASP B 1 104 ? -8.497 34.763 22.434 1 14.084 193 ASP B CA 1
ATOM 2044 C C . ASP B 1 104 ? -9.171 34.794 23.822 1 14.651 193 ASP B C 1
ATOM 2045 O O . ASP B 1 104 ? -10.392 34.805 23.888 1 15.139 193 ASP B O 1
ATOM 2050 N N . ARG B 1 105 ? -8.367 34.771 24.901 1 12.574 194 ARG B N 1
ATOM 2051 C CA . ARG B 1 105 ? -8.76 34.758 26.311 1 13.403 194 ARG B CA 1
ATOM 2052 C C . ARG B 1 105 ? -9.517 33.489 26.703 1 14.33 194 ARG B C 1
ATOM 2053 O O . ARG B 1 105 ? -10.144 33.477 27.77 1 14.709 194 ARG B O 1
ATOM 2061 N N . LYS B 1 106 ? -9.487 32.436 25.864 1 14.638 195 LYS B N 1
ATOM 2062 C CA . LYS B 1 106 ? -10.201 31.21 26.227 1 13.214 195 LYS B CA 1
ATOM 2063 C C . LYS B 1 106 ? -9.391 30.417 27.271 1 13.217 195 LYS B C 1
ATOM 2064 O O . LYS B 1 106 ? -8.149 30.432 27.313 1 10.673 195 LYS B O 1
ATOM 2070 N N . ILE B 1 107 ? -10.122 29.696 28.129 1 12.969 196 ILE B N 1
ATOM 2071 C CA . ILE B 1 107 ? -9.521 28.974 29.249 1 12.685 196 ILE B CA 1
ATOM 2072 C C . ILE B 1 107 ? -9.338 27.507 28.849 1 11.954 196 ILE B C 1
ATOM 2073 O O . ILE B 1 107 ? -10.257 26.878 28.314 1 12.187 196 ILE B O 1
ATOM 2078 N N . LEU B 1 108 ? -8.151 26.977 29.161 1 11.096 197 LEU B N 1
ATOM 2079 C CA . LEU B 1 108 ? -7.836 25.563 28.977 1 12.118 197 LEU B CA 1
ATOM 2080 C C . LEU B 1 108 ? -7.689 24.932 30.363 1 11.482 197 LEU B C 1
ATOM 2081 O O . LEU B 1 108 ? -6.956 25.461 31.208 1 12.706 197 LEU B O 1
ATOM 2086 N N . ASN B 1 109 ? -8.383 23.809 30.6 1 10.114 198 ASN B N 1
ATOM 2087 C CA . ASN B 1 109 ? -8.114 23.015 31.787 1 10.427 198 ASN B CA 1
ATOM 2088 C C . ASN B 1 109 ? -7.095 21.95 31.366 1 9.673 198 ASN B C 1
ATOM 2089 O O . ASN B 1 109 ? -7.389 21.165 30.469 1 10.349 198 ASN B O 1
ATOM 2094 N N . VAL B 1 110 ? -5.898 21.979 31.955 1 10.069 199 VAL B N 1
ATOM 2095 C CA . VAL B 1 110 ? -4.757 21.218 31.457 1 9.1 199 VAL B CA 1
ATOM 2096 C C . VAL B 1 110 ? -4.375 20.067 32.394 1 9.225 199 VAL B C 1
ATOM 2097 O O . VAL B 1 110 ? -3.345 19.419 32.183 1 9.318 199 VAL B O 1
ATOM 2101 N N . ASP B 1 111 ? -5.28 19.714 33.321 1 8.799 200 ASP B N 1
ATOM 2102 C CA . ASP B 1 111 ? -5.093 18.445 33.977 1 8.514 200 ASP B CA 1
ATOM 2103 C C . ASP B 1 111 ? -5.014 17.346 32.901 1 9.476 200 ASP B C 1
ATOM 2104 O O . ASP B 1 111 ? -5.714 17.396 31.887 1 8.832 200 ASP B O 1
ATOM 2109 N N . PRO B 1 112 ? -4.123 16.327 33.044 1 9.854 201 PRO B N 1
ATOM 2110 C CA . PRO B 1 112 ? -3.905 15.36 31.965 1 9.6 201 PRO B CA 1
ATOM 2111 C C . PRO B 1 112 ? -5.119 14.567 31.471 1 9.325 201 PRO B C 1
ATOM 2112 O O . PRO B 1 112 ? -5.061 13.96 30.401 1 10.727 201 PRO B O 1
ATOM 2116 N N . LYS B 1 113 ? -6.186 14.523 32.278 1 8.859 202 LYS B N 1
ATOM 2117 C CA . LYS B 1 113 ? -7.412 13.854 31.899 1 9.468 202 LYS B CA 1
ATOM 2118 C C . LYS B 1 113 ? -8.568 14.851 31.795 1 9.624 202 LYS B C 1
ATOM 2119 O O . LYS B 1 113 ? -9.716 14.435 31.651 1 11.016 202 LYS B O 1
ATOM 2125 N N . ALA B 1 114 ? -8.283 16.153 31.772 1 9.605 203 ALA B N 1
ATOM 2126 C CA . ALA B 1 114 ? -9.39 17.127 31.855 1 10.908 203 ALA B CA 1
ATOM 2127 C C . ALA B 1 114 ? -10.2 17.225 30.573 1 10.13 203 ALA B C 1
ATOM 2128 O O . ALA B 1 114 ? -9.722 17.022 29.466 1 11.465 203 ALA B O 1
ATOM 2130 N N . GLN B 1 115 ? -11.46 17.642 30.724 1 10.32 204 GLN B N 1
ATOM 2131 C CA . GLN B 1 115 ? -12.209 18.253 29.628 1 9.865 204 GLN B CA 1
ATOM 2132 C C . GLN B 1 115 ? -11.563 19.619 29.337 1 10.105 204 GLN B C 1
ATOM 2133 O O . GLN B 1 115 ? -11.48 20.486 30.219 1 10.92 204 GLN B O 1
ATOM 2139 N N . PRO B 1 116 ? -10.936 19.788 28.154 1 10.536 205 PRO B N 1
ATOM 2140 C CA . PRO B 1 116 ? -9.98 20.881 27.959 1 11.404 205 PRO B CA 1
ATOM 2141 C C . PRO B 1 116 ? -10.475 22.318 27.847 1 11.686 205 PRO B C 1
ATOM 2142 O O . PRO B 1 116 ? -9.728 23.231 28.178 1 13.069 205 PRO B O 1
ATOM 2146 N N . GLY B 1 117 ? -11.673 22.508 27.295 1 10.224 206 GLY B N 1
ATOM 2147 C CA . GLY B 1 117 ? -12.243 23.836 27.173 1 11.185 206 GLY B CA 1
ATOM 2148 C C . GLY B 1 117 ? -12.581 24.204 25.732 1 11.151 206 GLY B C 1
ATOM 2149 O O . GLY B 1 117 ? -12.354 23.428 24.802 1 10.265 206 GLY B O 1
ATOM 2150 N N . ASP B 1 118 ? -13.219 25.37 25.565 1 11.047 207 ASP B N 1
ATOM 2151 C CA . ASP B 1 118 ? -13.711 25.829 24.278 1 12.678 207 ASP B CA 1
ATOM 2152 C C . ASP B 1 118 ? -12.595 25.859 23.248 1 10.929 207 ASP B C 1
ATOM 2153 O O . ASP B 1 118 ? -11.555 26.501 23.485 1 10.348 207 ASP B O 1
ATOM 2158 N N . ASN B 1 119 ? -12.86 25.208 22.107 1 9.916 208 ASN B N 1
ATOM 2159 C CA . ASN B 1 119 ? -11.926 25.174 20.988 1 9.324 208 ASN B CA 1
ATOM 2160 C C . ASN B 1 119 ? -10.606 24.522 21.368 1 9.29 208 ASN B C 1
ATOM 2161 O O . ASN B 1 119 ? -9.605 24.739 20.668 1 9.395 208 ASN B O 1
ATOM 2166 N N . SER B 1 120 ? -10.621 23.678 22.423 1 8.995 209 SER B N 1
ATOM 2167 C CA . SER B 1 120 ? -9.459 22.858 22.742 1 8.947 209 SER B CA 1
ATOM 2168 C C . SER B 1 120 ? -9.772 21.366 22.645 1 8.906 209 SER B C 1
ATOM 2169 O O . SER B 1 120 ? -10.899 20.932 22.929 1 9.301 209 SER B O 1
ATOM 2172 N N . THR B 1 121 ? -8.754 20.563 22.284 1 9.435 210 THR B N 1
ATOM 2173 C CA . THR B 1 121 ? -8.864 19.114 22.365 1 9.338 210 THR B CA 1
ATOM 2174 C C . THR B 1 121 ? -7.693 18.607 23.19 1 9.346 210 THR B C 1
ATOM 2175 O O . THR B 1 121 ? -6.663 19.296 23.233 1 9.58 210 THR B O 1
ATOM 2179 N N . ARG B 1 122 ? -7.847 17.39 23.733 1 9.515 211 ARG B N 1
ATOM 2180 C CA . ARG B 1 122 ? -6.814 16.726 24.531 1 8.832 211 ARG B CA 1
ATOM 2181 C C . ARG B 1 122 ? -6.609 15.319 23.994 1 8.688 211 ARG B C 1
ATOM 2182 O O . ARG B 1 122 ? -7.586 14.595 23.751 1 9.593 211 ARG B O 1
ATOM 2190 N N . ILE B 1 123 ? -5.334 14.918 23.778 1 7.911 212 ILE B N 1
ATOM 2191 C CA . ILE B 1 123 ? -5.11 13.555 23.367 1 8.67 212 ILE B CA 1
ATOM 2192 C C . ILE B 1 123 ? -3.87 13.008 24.065 1 7.895 212 ILE B C 1
ATOM 2193 O O . ILE B 1 123 ? -2.814 13.651 24.135 1 8.092 212 ILE B O 1
ATOM 2198 N N . THR B 1 124 ? -4.041 11.806 24.598 1 8.482 213 THR B N 1
ATOM 2199 C CA . THR B 1 124 ? -2.895 11.081 25.125 1 8.308 213 THR B CA 1
ATOM 2200 C C . THR B 1 124 ? -2.097 10.476 23.962 1 8.315 213 THR B C 1
ATOM 2201 O O . THR B 1 124 ? -2.649 9.797 23.077 1 9.464 213 THR B O 1
ATOM 2205 N N . ILE B 1 125 ? -0.782 10.689 23.974 1 7.514 214 ILE B N 1
ATOM 2206 C CA . ILE B 1 125 ? 0.111 10.085 22.986 1 7.881 214 ILE B CA 1
ATOM 2207 C C . ILE B 1 125 ? 0.726 8.819 23.579 1 8.12 214 ILE B C 1
ATOM 2208 O O . ILE B 1 125 ? 1.316 8.859 24.662 1 9.68 214 ILE B O 1
ATOM 2213 N N . LEU B 1 126 ? 0.558 7.681 22.889 1 10.132 215 LEU B N 1
ATOM 2214 C CA . LEU B 1 126 ? 1.178 6.47 23.389 1 11.702 215 LEU B CA 1
ATOM 2215 C C . LEU B 1 126 ? 2.613 6.472 22.871 1 11.486 215 LEU B C 1
ATOM 2216 O O . LEU B 1 126 ? 2.82 6.417 21.656 1 13.739 215 LEU B O 1
ATOM 2221 N N . THR B 1 127 ? 3.577 6.526 23.783 1 10.808 216 THR B N 1
ATOM 2222 C CA . THR B 1 127 ? 4.968 6.643 23.386 1 10.391 216 THR B CA 1
ATOM 2223 C C . THR B 1 127 ? 5.839 5.965 24.438 1 11.281 216 THR B C 1
ATOM 2224 O O . THR B 1 127 ? 5.609 6.129 25.64 1 12.495 216 THR B O 1
ATOM 2228 N N . GLU B 1 128 ? 6.904 5.312 23.972 1 10.907 217 GLU B N 1
ATOM 2229 C CA . GLU B 1 128 ? 7.897 4.738 24.87 1 11.845 217 GLU B CA 1
ATOM 2230 C C . GLU B 1 128 ? 8.886 5.797 25.335 1 12.505 217 GLU B C 1
ATOM 2231 O O . GLU B 1 128 ? 9.719 5.513 26.193 1 14.484 217 GLU B O 1
ATOM 2237 N N . LEU B 1 129 ? 8.782 7.017 24.791 1 10.955 218 LEU B N 1
ATOM 2238 C CA . LEU B 1 129 ? 9.709 8.096 25.135 1 12.038 218 LEU B CA 1
ATOM 2239 C C . LEU B 1 129 ? 9.442 8.639 26.538 1 11.768 218 LEU B C 1
ATOM 2240 O O . LEU B 1 129 ? 10.377 9.121 27.191 1 12.987 218 LEU B O 1
ATOM 2245 N N . TYR B 1 130 ? 8.203 8.519 27.033 1 9.354 219 TYR B N 1
ATOM 2246 C CA . TYR B 1 130 ? 7.865 9.184 28.287 1 8.968 219 TYR B CA 1
ATOM 2247 C C . TYR B 1 130 ? 6.877 8.347 29.079 1 9.326 219 TYR B C 1
ATOM 2248 O O . TYR B 1 130 ? 6.088 7.617 28.485 1 9.407 219 TYR B O 1
ATOM 2257 N N . VAL B 1 131 ? 6.901 8.508 30.412 1 9.121 220 VAL B N 1
ATOM 2258 C CA . VAL B 1 131 ? 5.904 7.879 31.259 1 8.642 220 VAL B CA 1
ATOM 2259 C C . VAL B 1 131 ? 4.494 8.336 30.872 1 8.753 220 VAL B C 1
ATOM 2260 O O . VAL B 1 131 ? 3.602 7.495 30.766 1 8.814 220 VAL B O 1
ATOM 2264 N N . GLN B 1 132 ? 4.293 9.643 30.625 1 7.562 221 GLN B N 1
ATOM 2265 C CA . GLN B 1 132 ? 3.01 10.139 30.13 1 7.639 221 GLN B CA 1
ATOM 2266 C C . GLN B 1 132 ? 3.225 11.358 29.241 1 6.599 221 GLN B C 1
ATOM 2267 O O . GLN B 1 132 ? 4.034 12.242 29.537 1 7.187 221 GLN B O 1
ATOM 2273 N N . ALA B 1 133 ? 2.503 11.411 28.11 1 6.769 222 ALA B N 1
ATOM 2274 C CA . ALA B 1 133 ? 2.59 12.568 27.23 1 6.279 222 ALA B CA 1
ATOM 2275 C C . ALA B 1 133 ? 1.168 12.832 26.758 1 6.272 222 ALA B C 1
ATOM 2276 O O . ALA B 1 133 ? 0.481 11.89 26.314 1 6.553 222 ALA B O 1
ATOM 2278 N N . VAL B 1 134 ? 0.743 14.08 26.918 1 5.847 223 VAL B N 1
ATOM 2279 C CA . VAL B 1 134 ? -0.585 14.541 26.597 1 6.116 223 VAL B CA 1
ATOM 2280 C C . VAL B 1 134 ? -0.442 15.849 25.863 1 5.845 223 VAL B C 1
ATOM 2281 O O . VAL B 1 134 ? 0.252 16.753 26.305 1 5.634 223 VAL B O 1
ATOM 2285 N N . ILE B 1 135 ? -1.139 15.957 24.724 1 6.074 224 ILE B N 1
ATOM 2286 C CA . ILE B 1 135 ? -1.127 17.185 23.949 1 6.405 224 ILE B CA 1
ATOM 2287 C C . ILE B 1 135 ? -2.502 17.832 23.976 1 6.242 224 ILE B C 1
ATOM 2288 O O . ILE B 1 135 ? -3.512 17.186 23.707 1 7.157 224 ILE B O 1
ATOM 2293 N N . PHE B 1 136 ? -2.503 19.118 24.306 1 6.869 225 PHE B N 1
ATOM 2294 C CA . PHE B 1 136 ? -3.713 19.926 24.267 1 7.128 225 PHE B CA 1
ATOM 2295 C C . PHE B 1 136 ? -3.574 20.843 23.07 1 7.492 225 PHE B C 1
ATOM 2296 O O . PHE B 1 136 ? -2.54 21.492 22.931 1 7.93 225 PHE B O 1
ATOM 2304 N N . ASP B 1 137 ? -4.569 20.819 22.176 1 7.614 226 ASP B N 1
ATOM 2305 C CA . ASP B 1 137 ? -4.54 21.612 20.958 1 8.032 226 ASP B CA 1
ATOM 2306 C C . ASP B 1 137 ? -5.625 22.674 20.998 1 8.933 226 ASP B C 1
ATOM 2307 O O . ASP B 1 137 ? -6.807 22.353 21.188 1 9.721 226 ASP B O 1
ATOM 2312 N N . HIS B 1 138 ? -5.194 23.933 20.897 1 7.641 227 HIS B N 1
ATOM 2313 C CA . HIS B 1 138 ? -6.144 25.043 20.954 1 8.252 227 HIS B CA 1
ATOM 2314 C C . HIS B 1 138 ? -6.303 25.661 19.576 1 9.602 227 HIS B C 1
ATOM 2315 O O . HIS B 1 138 ? -5.324 26.092 18.98 1 10.415 227 HIS B O 1
ATOM 2322 N N . ILE B 1 139 ? -7.53 25.658 19.045 1 10.377 228 ILE B N 1
ATOM 2323 C CA . ILE B 1 139 ? -7.88 26.262 17.771 1 14.066 228 ILE B CA 1
ATOM 2324 C C . ILE B 1 139 ? -8.148 27.747 18.017 1 16.71 228 ILE B C 1
ATOM 2325 O O . ILE B 1 139 ? -9.041 28.127 18.791 1 19.168 228 ILE B O 1
ATOM 2330 N N . SER B 1 140 ? -7.277 28.575 17.432 1 17.758 229 SER B N 1
ATOM 2331 C CA . SER B 1 140 ? -7.404 30.019 17.512 1 21.889 229 SER B CA 1
ATOM 2332 C C . SER B 1 140 ? -8.652 30.455 16.721 1 24.083 229 SER B C 1
ATOM 2333 O O . SER B 1 140 ? -9.106 31.588 17.019 1 29.714 229 SER B O 1
#